Protein AF-A0A1X1CWR5-F1 (afdb_monomer_lite)

pLDDT: mean 82.58, std 14.95, range [30.92, 97.44]

Structure (mmCIF, N/CA/C/O backbone):
data_AF-A0A1X1CWR5-F1
#
_entry.id   AF-A0A1X1CWR5-F1
#
loop_
_atom_site.group_PDB
_atom_site.id
_atom_site.type_symbol
_atom_site.label_atom_id
_atom_site.label_alt_id
_atom_site.label_comp_id
_atom_site.label_asym_id
_atom_site.label_entity_id
_atom_site.label_seq_id
_atom_site.pdbx_PDB_ins_code
_atom_site.Cartn_x
_atom_site.Cartn_y
_atom_site.Cartn_z
_atom_site.occupancy
_atom_site.B_iso_or_equiv
_atom_site.auth_seq_id
_atom_site.auth_comp_id
_atom_site.auth_asym_id
_atom_site.auth_atom_id
_atom_site.pdbx_PDB_model_num
ATOM 1 N N . MET A 1 1 ? 45.242 -4.946 -64.681 1.00 50.16 1 MET A N 1
ATOM 2 C CA . MET A 1 1 ? 45.157 -5.347 -63.257 1.00 50.16 1 MET A CA 1
ATOM 3 C C . MET A 1 1 ? 46.493 -5.041 -62.594 1.00 50.16 1 MET A C 1
ATOM 5 O O . MET A 1 1 ? 47.498 -5.444 -63.166 1.00 50.16 1 MET A O 1
ATOM 9 N N . PRO A 1 2 ? 46.550 -4.305 -61.470 1.00 64.00 2 PRO A N 1
ATOM 10 C CA . PRO A 1 2 ? 47.818 -4.028 -60.791 1.00 64.00 2 PRO A CA 1
ATOM 11 C C . PRO A 1 2 ? 48.474 -5.331 -60.301 1.00 64.00 2 PRO A C 1
ATOM 13 O O . PRO A 1 2 ? 47.807 -6.169 -59.696 1.00 64.00 2 PRO A O 1
ATOM 16 N N . ALA A 1 3 ? 49.777 -5.495 -60.555 1.00 56.91 3 ALA A N 1
ATOM 17 C CA . ALA A 1 3 ? 50.536 -6.730 -60.301 1.00 56.91 3 ALA A CA 1
ATOM 18 C C . ALA A 1 3 ? 50.551 -7.175 -58.822 1.00 56.91 3 ALA A C 1
ATOM 20 O O . ALA A 1 3 ? 50.717 -8.356 -58.531 1.00 56.91 3 ALA A O 1
ATOM 21 N N . ALA A 1 4 ? 50.296 -6.251 -57.889 1.00 62.59 4 ALA A N 1
ATOM 22 C CA . ALA A 1 4 ? 50.162 -6.537 -56.460 1.00 62.59 4 ALA A CA 1
ATOM 23 C C . ALA A 1 4 ? 48.979 -7.471 -56.118 1.00 62.59 4 ALA A C 1
ATOM 25 O O . ALA A 1 4 ? 49.008 -8.132 -55.088 1.00 62.59 4 ALA A O 1
ATOM 26 N N . LEU A 1 5 ? 47.951 -7.559 -56.975 1.00 57.28 5 LEU A N 1
ATOM 27 C CA . LEU A 1 5 ? 46.782 -8.429 -56.762 1.00 57.28 5 LEU A CA 1
ATOM 28 C C . LEU A 1 5 ? 46.987 -9.877 -57.246 1.00 57.28 5 LEU A C 1
ATOM 30 O O . LEU A 1 5 ? 46.105 -10.707 -57.045 1.00 57.28 5 LEU A O 1
ATOM 34 N N . LEU A 1 6 ? 48.114 -10.172 -57.902 1.00 63.22 6 LEU A N 1
ATOM 35 C CA . LEU A 1 6 ? 48.441 -11.497 -58.448 1.00 63.22 6 LEU A CA 1
ATOM 36 C C . LEU A 1 6 ? 49.471 -12.253 -57.595 1.00 63.22 6 LEU A C 1
ATOM 38 O O . LEU A 1 6 ? 49.836 -13.378 -57.930 1.00 63.22 6 LEU A O 1
ATOM 42 N N . GLN A 1 7 ? 49.953 -11.650 -56.504 1.00 67.81 7 GLN A N 1
ATOM 43 C CA . GLN A 1 7 ? 50.884 -12.314 -55.599 1.00 67.81 7 GLN A CA 1
ATOM 44 C C . GLN A 1 7 ? 50.146 -13.365 -54.751 1.00 67.81 7 GLN A C 1
ATOM 46 O O . GLN A 1 7 ? 49.090 -13.060 -54.188 1.00 67.81 7 GLN A O 1
ATOM 51 N N . PRO A 1 8 ? 50.671 -14.600 -54.644 1.00 63.69 8 PRO A N 1
ATOM 52 C CA . PRO A 1 8 ? 50.047 -15.649 -53.851 1.00 63.69 8 PRO A CA 1
ATOM 53 C C . PRO A 1 8 ? 50.042 -15.266 -52.368 1.00 63.69 8 PRO A C 1
ATOM 55 O O . PRO A 1 8 ? 51.083 -15.054 -51.749 1.00 63.69 8 PRO A O 1
ATOM 58 N N . VAL A 1 9 ? 48.844 -15.183 -51.795 1.00 75.06 9 VAL A N 1
ATOM 59 C CA . VAL A 1 9 ? 48.638 -14.946 -50.363 1.00 75.06 9 VAL A CA 1
ATOM 60 C C . VAL A 1 9 ? 48.737 -16.281 -49.628 1.00 75.06 9 VAL A C 1
ATOM 62 O O . VAL A 1 9 ? 48.145 -17.265 -50.061 1.00 75.06 9 VAL A O 1
ATOM 65 N N . ALA A 1 10 ? 49.446 -16.320 -48.497 1.00 73.88 10 ALA A N 1
ATOM 66 C CA . ALA A 1 10 ? 49.698 -17.557 -47.750 1.00 73.88 10 ALA A CA 1
ATOM 67 C C . ALA A 1 10 ? 48.423 -18.224 -47.190 1.00 73.88 10 ALA A C 1
ATOM 69 O O . ALA A 1 10 ? 48.375 -19.444 -47.050 1.00 73.88 10 ALA A O 1
ATOM 70 N N . ARG A 1 11 ? 47.383 -17.442 -46.858 1.00 81.38 11 ARG A N 1
ATOM 71 C CA . ARG A 1 11 ? 46.097 -17.942 -46.330 1.00 81.38 11 ARG A CA 1
ATOM 72 C C . ARG A 1 11 ? 44.899 -17.193 -46.946 1.00 81.38 11 ARG A C 1
ATOM 74 O O . ARG A 1 11 ? 44.234 -16.418 -46.257 1.00 81.38 11 ARG A O 1
ATOM 81 N N . PRO A 1 12 ? 44.579 -17.425 -48.231 1.00 83.88 12 PRO A N 1
ATOM 82 C CA . PRO A 1 12 ? 43.612 -16.609 -48.971 1.00 83.88 12 PRO A CA 1
ATOM 83 C C . PRO A 1 12 ? 42.185 -16.711 -48.409 1.00 83.88 12 PRO A C 1
ATOM 85 O O . PRO A 1 12 ? 41.477 -15.710 -48.311 1.00 83.88 12 PRO A O 1
ATOM 88 N N . LEU A 1 13 ? 41.772 -17.907 -47.980 1.00 85.69 13 LEU A N 1
ATOM 89 C CA . LEU A 1 13 ? 40.449 -18.138 -47.394 1.00 85.69 13 LEU A CA 1
ATOM 90 C C . LEU A 1 13 ? 40.300 -17.435 -46.038 1.00 85.69 13 LEU A C 1
ATOM 92 O O . LEU A 1 13 ? 39.271 -16.828 -45.757 1.00 85.69 13 LEU A O 1
ATOM 96 N N . HIS A 1 14 ? 41.346 -17.458 -45.219 1.00 86.00 14 HIS A N 1
ATOM 97 C CA . HIS A 1 14 ? 41.359 -16.835 -43.899 1.00 86.00 14 HIS A CA 1
ATOM 98 C C . HIS A 1 14 ? 41.243 -15.304 -43.981 1.00 86.00 14 HIS A C 1
ATOM 100 O O . HIS A 1 14 ? 40.454 -14.694 -43.256 1.00 86.00 14 HIS A O 1
ATOM 106 N N . ASP A 1 15 ? 41.959 -14.683 -44.922 1.00 86.94 15 ASP A N 1
ATOM 107 C CA . ASP A 1 15 ? 41.878 -13.240 -45.163 1.00 86.94 15 ASP A CA 1
ATOM 108 C C . ASP A 1 15 ? 40.522 -12.817 -45.733 1.00 86.94 15 ASP A C 1
ATOM 110 O O . ASP A 1 15 ? 39.964 -11.794 -45.318 1.00 86.94 15 ASP A O 1
ATOM 114 N N . LEU A 1 16 ? 39.951 -13.629 -46.628 1.00 90.19 16 LEU A N 1
ATOM 115 C CA . LEU A 1 16 ? 38.614 -13.415 -47.177 1.00 90.19 16 LEU A CA 1
ATOM 116 C C . LEU A 1 16 ? 37.542 -13.465 -46.081 1.00 90.19 16 LEU A C 1
ATOM 118 O O . LEU A 1 16 ? 36.724 -12.544 -45.980 1.00 90.19 16 LEU A O 1
ATOM 122 N N . LEU A 1 17 ? 37.570 -14.492 -45.227 1.00 89.81 17 LEU A N 1
ATOM 123 C CA . LEU A 1 17 ? 36.622 -14.630 -44.122 1.00 89.81 17 LEU A CA 1
ATOM 124 C C . LEU A 1 17 ? 36.776 -13.505 -43.103 1.00 89.81 17 LEU A C 1
ATOM 126 O O . LEU A 1 17 ? 35.787 -12.899 -42.694 1.00 89.81 17 LEU A O 1
ATOM 130 N N . ASN A 1 18 ? 38.005 -13.149 -42.744 1.00 88.56 18 ASN A N 1
ATOM 131 C CA . ASN A 1 18 ? 38.239 -12.032 -41.842 1.00 88.56 18 ASN A CA 1
ATOM 132 C C . ASN A 1 18 ? 37.739 -10.696 -42.424 1.00 88.56 18 ASN A C 1
ATOM 134 O O . ASN A 1 18 ? 37.145 -9.891 -41.705 1.00 88.56 18 ASN A O 1
ATOM 138 N N . ARG A 1 19 ? 37.920 -10.449 -43.729 1.00 89.81 19 ARG A N 1
ATOM 139 C CA . ARG A 1 19 ? 37.358 -9.256 -44.380 1.00 89.81 19 ARG A CA 1
ATOM 140 C C . ARG A 1 19 ? 35.831 -9.255 -44.313 1.00 89.81 19 ARG A C 1
ATOM 142 O O . ARG A 1 19 ? 35.252 -8.210 -44.025 1.00 89.81 19 ARG A O 1
ATOM 149 N N . TYR A 1 20 ? 35.200 -10.406 -44.544 1.00 89.56 20 TYR A N 1
ATOM 150 C CA . TYR A 1 20 ? 33.748 -10.559 -44.477 1.00 89.56 20 TYR A CA 1
ATOM 151 C C . TYR A 1 20 ? 33.204 -10.278 -43.068 1.00 89.56 20 TYR A C 1
ATOM 153 O O . TYR A 1 20 ? 32.305 -9.453 -42.901 1.00 89.56 20 TYR A O 1
ATOM 161 N N . VAL A 1 21 ? 33.777 -10.904 -42.036 1.00 89.56 21 VAL A N 1
ATOM 162 C CA . VAL A 1 21 ? 33.283 -10.780 -40.653 1.00 89.56 21 VAL A CA 1
ATOM 163 C C . VAL A 1 21 ? 33.534 -9.375 -40.079 1.00 89.56 21 VAL A C 1
ATOM 165 O O . VAL A 1 21 ? 32.819 -8.939 -39.186 1.00 89.56 21 VAL A O 1
ATOM 168 N N . ARG A 1 22 ? 34.483 -8.595 -40.619 1.00 88.94 22 ARG A N 1
ATOM 169 C CA . ARG A 1 22 ? 34.703 -7.189 -40.216 1.00 88.94 22 ARG A CA 1
ATOM 170 C C . ARG A 1 22 ? 33.623 -6.210 -40.686 1.00 88.94 22 ARG A C 1
ATOM 172 O O . ARG A 1 22 ? 33.568 -5.102 -40.145 1.00 88.94 22 ARG A O 1
ATOM 179 N N . THR A 1 23 ? 32.795 -6.583 -41.661 1.00 88.25 23 THR A N 1
ATOM 180 C CA . THR A 1 23 ? 31.728 -5.724 -42.206 1.00 88.25 23 THR A CA 1
ATOM 181 C C . THR A 1 23 ? 30.316 -6.217 -41.891 1.00 88.25 23 THR A C 1
ATOM 183 O O . THR A 1 23 ? 29.376 -5.437 -42.017 1.00 88.25 23 THR A O 1
ATOM 186 N N . HIS A 1 24 ? 30.154 -7.459 -41.428 1.00 87.62 24 HIS A N 1
ATOM 187 C CA . HIS A 1 24 ? 28.854 -8.054 -41.108 1.00 87.62 24 HIS A CA 1
ATOM 188 C C . HIS A 1 24 ? 28.705 -8.250 -39.596 1.00 87.62 24 HIS A C 1
ATOM 190 O O . HIS A 1 24 ? 29.599 -8.783 -38.948 1.00 87.62 24 HIS A O 1
ATOM 196 N N . ALA A 1 25 ? 27.578 -7.805 -39.028 1.00 82.81 25 ALA A N 1
ATOM 197 C CA . ALA A 1 25 ? 27.409 -7.708 -37.577 1.00 82.81 25 ALA A CA 1
ATOM 198 C C . ALA A 1 25 ? 27.423 -9.067 -36.859 1.00 82.81 25 ALA A C 1
ATOM 200 O O . ALA A 1 25 ? 28.210 -9.262 -35.944 1.00 82.81 25 ALA A O 1
ATOM 201 N N . VAL A 1 26 ? 26.552 -9.987 -37.275 1.00 89.06 26 VAL A N 1
ATOM 202 C CA . VAL A 1 26 ? 26.440 -11.355 -36.754 1.00 89.06 26 VAL A CA 1
ATOM 203 C C . VAL A 1 26 ? 26.212 -12.262 -37.954 1.00 89.06 26 VAL A C 1
ATOM 205 O O . VAL A 1 26 ? 25.369 -11.952 -38.798 1.00 89.06 26 VAL A O 1
ATOM 208 N N . SER A 1 27 ? 26.979 -13.340 -38.082 1.00 90.00 27 SER A N 1
ATOM 209 C CA . SER A 1 27 ? 26.861 -14.274 -39.209 1.00 90.00 27 SER A CA 1
ATOM 210 C C . SER A 1 27 ? 27.036 -15.716 -38.756 1.00 90.00 27 SER A C 1
ATOM 212 O O . SER A 1 27 ? 27.835 -15.998 -37.867 1.00 90.00 27 SER A O 1
ATOM 214 N N . THR A 1 28 ? 26.317 -16.645 -39.379 1.00 91.06 28 THR A N 1
ATOM 215 C CA . THR A 1 28 ? 26.515 -18.086 -39.158 1.00 91.06 28 THR A CA 1
ATOM 216 C C . THR A 1 28 ? 27.495 -18.660 -40.181 1.00 91.06 28 THR A C 1
ATOM 218 O O . THR A 1 28 ? 27.676 -18.116 -41.275 1.00 91.06 28 THR A O 1
ATOM 221 N N . SER A 1 29 ? 28.117 -19.799 -39.861 1.00 90.75 29 SER A N 1
ATOM 222 C CA . SER A 1 29 ? 28.997 -20.494 -40.813 1.00 90.75 29 SER A CA 1
ATOM 223 C C . SER A 1 29 ? 28.258 -20.914 -42.090 1.00 90.75 29 SER A C 1
ATOM 225 O O . SER A 1 29 ? 28.844 -20.896 -43.168 1.00 90.75 29 SER A O 1
ATOM 227 N N . GLN A 1 30 ? 26.959 -21.215 -41.996 1.00 89.81 30 GLN A N 1
ATOM 228 C CA . GLN A 1 30 ? 26.107 -21.542 -43.142 1.00 89.81 30 GLN A CA 1
ATOM 229 C C . GLN A 1 30 ? 25.877 -20.343 -44.069 1.00 89.81 30 GLN A C 1
ATOM 231 O O . GLN A 1 30 ? 25.974 -20.490 -45.285 1.00 89.81 30 GLN A O 1
ATOM 236 N N . GLN A 1 31 ? 25.620 -19.154 -43.516 1.00 89.12 31 GLN A N 1
ATOM 237 C CA . GLN A 1 31 ? 25.439 -17.932 -44.311 1.00 89.12 31 GLN A CA 1
ATOM 238 C C . GLN A 1 31 ? 26.706 -17.578 -45.097 1.00 89.12 31 GLN A C 1
ATOM 240 O O . GLN A 1 31 ? 26.643 -17.228 -46.273 1.00 89.12 31 GLN A O 1
ATOM 245 N N . ILE A 1 32 ? 27.866 -17.719 -44.456 1.00 90.56 32 ILE A N 1
ATOM 246 C CA . ILE A 1 32 ? 29.168 -17.458 -45.074 1.00 90.56 32 ILE A CA 1
ATOM 247 C C . ILE A 1 32 ? 29.476 -18.500 -46.160 1.00 90.56 32 ILE A C 1
ATOM 249 O O . ILE A 1 32 ? 29.899 -18.139 -47.258 1.00 90.56 32 ILE A O 1
ATOM 253 N N . ALA A 1 33 ? 29.223 -19.781 -45.878 1.00 91.88 33 ALA A N 1
ATOM 254 C CA . ALA A 1 33 ? 29.397 -20.876 -46.830 1.00 91.88 33 ALA A CA 1
ATOM 255 C C . ALA A 1 33 ? 28.549 -20.679 -48.096 1.00 91.88 33 ALA A C 1
ATOM 257 O O . ALA A 1 33 ? 29.082 -20.729 -49.203 1.00 91.88 33 ALA A O 1
ATOM 258 N N . ALA A 1 34 ? 27.261 -20.355 -47.935 1.00 91.38 34 ALA A N 1
ATOM 259 C CA . ALA A 1 34 ? 26.357 -20.077 -49.050 1.00 91.38 34 ALA A CA 1
ATOM 260 C C . ALA A 1 34 ? 26.796 -18.852 -49.872 1.00 91.38 34 ALA A C 1
ATOM 262 O O . ALA A 1 34 ? 26.707 -18.865 -51.097 1.00 91.38 34 ALA A O 1
ATOM 263 N N . ARG A 1 35 ? 27.314 -17.802 -49.219 1.00 90.44 35 ARG A N 1
ATOM 264 C CA . ARG A 1 35 ? 27.742 -16.564 -49.889 1.00 90.44 35 ARG A CA 1
ATOM 265 C C . ARG A 1 35 ? 28.928 -16.759 -50.833 1.00 90.44 35 ARG A C 1
ATOM 267 O O . ARG A 1 35 ? 28.985 -16.081 -51.859 1.00 90.44 35 ARG A O 1
ATOM 274 N N . PHE A 1 36 ? 29.873 -17.620 -50.459 1.00 90.69 36 PHE A N 1
ATOM 275 C CA . PHE A 1 36 ? 31.125 -17.840 -51.190 1.00 90.69 36 PHE A CA 1
ATOM 276 C C . PHE A 1 36 ? 31.182 -19.183 -51.933 1.00 90.69 36 PHE A C 1
ATOM 278 O O . PHE A 1 36 ? 32.195 -19.472 -52.560 1.00 90.69 36 PHE A O 1
ATOM 285 N N . GLY A 1 37 ? 30.122 -19.998 -51.872 1.00 91.12 37 GLY A N 1
ATOM 286 C CA . GLY A 1 37 ? 30.093 -21.329 -52.489 1.00 91.12 37 GLY A CA 1
ATOM 287 C C . GLY A 1 37 ? 31.076 -22.317 -51.851 1.00 91.12 37 GLY A C 1
ATOM 288 O O . GLY A 1 37 ? 31.604 -23.189 -52.532 1.00 91.12 37 GLY A O 1
ATOM 289 N N . LEU A 1 38 ? 31.362 -22.158 -50.555 1.00 92.31 38 LEU A N 1
ATOM 290 C CA . LEU A 1 38 ? 32.336 -22.965 -49.815 1.00 92.31 38 LEU A CA 1
ATOM 291 C C . LEU A 1 38 ? 31.645 -24.064 -49.000 1.00 92.31 38 LEU A C 1
ATOM 293 O O . LEU A 1 38 ? 30.497 -23.923 -48.582 1.00 92.31 38 LEU A O 1
ATOM 297 N N . GLY A 1 39 ? 32.371 -25.141 -48.694 1.00 91.12 39 GLY A N 1
ATOM 298 C CA . GLY A 1 39 ? 31.899 -26.157 -47.755 1.00 91.12 39 GLY A CA 1
ATOM 299 C C . GLY A 1 39 ? 31.745 -25.592 -46.336 1.00 91.12 39 GLY A C 1
ATOM 300 O O . GLY A 1 39 ? 32.653 -24.940 -45.817 1.00 91.12 39 GLY A O 1
ATOM 301 N N . ARG A 1 40 ? 30.616 -25.876 -45.668 1.00 90.00 40 ARG A N 1
ATOM 302 C CA . ARG A 1 40 ? 30.335 -25.404 -44.294 1.00 90.00 40 ARG A CA 1
ATOM 303 C C . ARG A 1 40 ? 31.424 -25.806 -43.293 1.00 90.00 40 ARG A C 1
ATOM 305 O O . ARG A 1 40 ? 31.764 -25.000 -42.432 1.00 90.00 40 ARG A O 1
ATOM 312 N N . ALA A 1 41 ? 31.967 -27.021 -43.416 1.00 89.06 41 ALA A N 1
ATOM 313 C CA . ALA A 1 41 ? 33.045 -27.516 -42.558 1.00 89.06 41 ALA A CA 1
ATOM 314 C C . ALA A 1 41 ? 34.328 -26.680 -42.710 1.00 89.06 41 ALA A C 1
ATOM 316 O O . ALA A 1 41 ? 34.884 -26.239 -41.712 1.00 89.06 41 ALA A O 1
ATOM 317 N N . VAL A 1 42 ? 34.711 -26.359 -43.951 1.00 90.81 42 VAL A N 1
ATOM 318 C CA . VAL A 1 42 ? 35.901 -25.549 -44.274 1.00 90.81 42 VAL A CA 1
ATOM 319 C C . VAL A 1 42 ? 35.777 -24.131 -43.712 1.00 90.81 42 VAL A C 1
ATOM 321 O O . VAL A 1 42 ? 36.714 -23.591 -43.130 1.00 90.81 42 VAL A O 1
ATOM 324 N N . VAL A 1 43 ? 34.594 -23.522 -43.843 1.00 91.44 43 VAL A N 1
ATOM 325 C CA . VAL A 1 43 ? 34.323 -22.193 -43.275 1.00 91.44 43 VAL A CA 1
ATOM 326 C C . VAL A 1 43 ? 34.347 -22.229 -41.747 1.00 91.44 43 VAL A C 1
ATOM 328 O O . VAL A 1 43 ? 34.901 -21.325 -41.128 1.00 91.44 43 VAL A O 1
ATOM 331 N N . ALA A 1 44 ? 33.758 -23.257 -41.131 1.00 90.56 44 ALA A N 1
ATOM 332 C CA . ALA A 1 44 ? 33.752 -23.404 -39.679 1.00 90.56 44 ALA A CA 1
ATOM 333 C C . ALA A 1 44 ? 35.170 -23.587 -39.113 1.00 90.56 44 ALA A C 1
ATOM 335 O O . ALA A 1 44 ? 35.502 -22.945 -38.123 1.00 90.56 44 ALA A O 1
ATOM 336 N N . GLU A 1 45 ? 36.009 -24.396 -39.762 1.00 92.38 45 GLU A N 1
ATOM 337 C CA . GLU A 1 45 ? 37.409 -24.607 -39.379 1.00 92.38 45 GLU A CA 1
ATOM 338 C C . GLU A 1 45 ? 38.231 -23.315 -39.487 1.00 92.38 45 GLU A C 1
ATOM 340 O O . GLU A 1 45 ? 38.942 -22.935 -38.559 1.00 92.38 45 GLU A O 1
ATOM 345 N N . ALA A 1 46 ? 38.074 -22.570 -40.581 1.00 91.31 46 ALA A N 1
ATOM 346 C CA . ALA A 1 46 ? 38.784 -21.310 -40.759 1.00 91.31 46 ALA A CA 1
ATOM 347 C C . ALA A 1 46 ? 38.310 -20.200 -39.800 1.00 91.31 46 ALA A C 1
ATOM 349 O O . ALA A 1 46 ? 39.113 -19.369 -39.375 1.00 91.31 46 ALA A O 1
ATOM 350 N N . LEU A 1 47 ? 37.026 -20.183 -39.424 1.00 91.31 47 LEU A N 1
ATOM 351 C CA . LEU A 1 47 ? 36.511 -19.300 -38.369 1.00 91.31 47 LEU A CA 1
ATOM 352 C C . LEU A 1 47 ? 37.030 -19.697 -36.984 1.00 91.31 47 LEU A C 1
ATOM 354 O O . LEU A 1 47 ? 37.297 -18.826 -36.160 1.00 91.31 47 LEU A O 1
ATOM 358 N N . GLU A 1 48 ? 37.215 -20.992 -36.736 1.00 93.06 48 GLU A N 1
ATOM 359 C CA . GLU A 1 48 ? 37.817 -21.495 -35.503 1.00 93.06 48 GLU A CA 1
ATOM 360 C C . GLU A 1 48 ? 39.298 -21.091 -35.402 1.00 93.06 48 GLU A C 1
ATOM 362 O O . GLU A 1 48 ? 39.732 -20.640 -34.343 1.00 93.06 48 GLU A O 1
ATOM 367 N N . ALA A 1 49 ? 40.047 -21.123 -36.509 1.00 91.75 49 ALA A N 1
ATOM 368 C CA . ALA A 1 49 ? 41.404 -20.572 -36.571 1.00 91.75 49 ALA A CA 1
ATOM 369 C C . ALA A 1 49 ? 41.425 -19.055 -36.283 1.00 91.75 49 ALA A C 1
ATOM 371 O O . ALA A 1 49 ? 42.193 -18.588 -35.443 1.00 91.75 49 ALA A O 1
ATOM 372 N N . LEU A 1 50 ? 40.504 -18.285 -36.879 1.00 91.25 50 LEU A N 1
ATOM 373 C CA . LEU A 1 50 ? 40.344 -16.854 -36.574 1.00 91.25 50 LEU A CA 1
ATOM 374 C C . LEU A 1 50 ? 39.973 -16.595 -35.104 1.00 91.25 50 LEU A C 1
ATOM 376 O O . LEU A 1 50 ? 40.312 -15.542 -34.555 1.00 91.25 50 LEU A O 1
ATOM 380 N N . ARG A 1 51 ? 39.256 -17.525 -34.464 1.00 93.56 51 ARG A N 1
ATOM 381 C CA . ARG A 1 51 ? 38.903 -17.452 -33.041 1.00 93.56 51 ARG A CA 1
ATOM 382 C C . ARG A 1 51 ? 40.123 -17.676 -32.159 1.00 93.56 51 ARG A C 1
ATOM 384 O O . ARG A 1 51 ? 40.295 -16.945 -31.190 1.00 93.56 51 ARG A O 1
ATOM 391 N N . GLN A 1 52 ? 40.973 -18.643 -32.502 1.00 93.62 52 GLN A N 1
ATOM 392 C CA . GLN A 1 52 ? 42.243 -18.883 -31.807 1.00 93.62 52 GLN A CA 1
ATOM 393 C C . GLN A 1 52 ? 43.170 -17.658 -31.888 1.00 93.62 52 GLN A C 1
ATOM 395 O O . GLN A 1 52 ? 43.873 -17.351 -30.931 1.00 93.62 52 GLN A O 1
ATOM 400 N N . GLU A 1 53 ? 43.100 -16.900 -32.985 1.00 92.44 53 GLU A N 1
ATOM 401 C CA . GLU A 1 53 ? 43.796 -15.618 -33.155 1.00 92.44 53 GLU A CA 1
ATOM 402 C C . GLU A 1 53 ? 43.089 -14.413 -32.487 1.00 92.44 53 GLU A C 1
ATOM 404 O O . GLU A 1 53 ? 43.527 -13.274 -32.650 1.00 92.44 53 GLU A O 1
ATOM 409 N N . ASN A 1 54 ? 41.993 -14.618 -31.742 1.00 90.44 54 ASN A N 1
ATOM 410 C CA . ASN A 1 54 ? 41.179 -13.575 -31.091 1.00 90.44 54 ASN A CA 1
ATOM 411 C C . ASN A 1 54 ? 40.580 -12.521 -32.045 1.00 90.44 54 ASN A C 1
ATOM 413 O O . ASN A 1 54 ? 40.310 -11.382 -31.655 1.00 90.44 54 ASN A O 1
ATOM 417 N N . ARG A 1 55 ? 40.357 -12.873 -33.316 1.00 90.62 55 ARG A N 1
ATOM 418 C CA . ARG A 1 55 ? 39.797 -11.952 -34.324 1.00 90.62 55 ARG A CA 1
ATOM 419 C C . ARG A 1 55 ? 38.278 -12.030 -34.401 1.00 90.62 55 ARG A C 1
ATOM 421 O O . ARG A 1 55 ? 37.625 -11.038 -34.737 1.00 90.62 55 ARG A O 1
ATOM 428 N N . VAL A 1 56 ? 37.722 -13.195 -34.082 1.00 93.38 56 VAL A N 1
ATOM 429 C CA . VAL A 1 56 ? 36.281 -13.459 -34.049 1.00 93.38 56 VAL A CA 1
ATOM 430 C C . VAL A 1 56 ? 35.884 -14.137 -32.741 1.00 93.38 56 VAL A C 1
ATOM 432 O O . VAL A 1 56 ? 36.659 -14.886 -32.153 1.00 93.38 56 VAL A O 1
ATOM 435 N N . LEU A 1 57 ? 34.656 -13.886 -32.308 1.00 92.88 57 LEU A N 1
ATOM 436 C CA . LEU A 1 57 ? 34.005 -14.516 -31.170 1.00 92.88 57 LEU A CA 1
ATOM 437 C C . LEU A 1 57 ? 32.916 -15.464 -31.667 1.00 92.88 57 LEU A C 1
ATOM 439 O O . LEU A 1 57 ? 32.257 -15.182 -32.669 1.00 92.88 57 LEU A O 1
ATOM 443 N N . LYS A 1 58 ? 32.716 -16.555 -30.929 1.00 92.00 58 LYS A N 1
ATOM 444 C CA . LYS A 1 58 ? 31.678 -17.561 -31.159 1.00 92.00 58 LYS A CA 1
ATOM 445 C C . LYS A 1 58 ? 30.680 -17.515 -30.006 1.00 92.00 58 LYS A C 1
ATOM 447 O O . LYS A 1 58 ? 31.108 -17.525 -28.855 1.00 92.00 58 LYS A O 1
ATOM 452 N N . GLY A 1 59 ? 29.386 -17.482 -30.297 1.00 88.38 59 GLY A N 1
ATOM 453 C CA . GLY A 1 59 ? 28.341 -17.471 -29.272 1.00 88.38 59 GLY A CA 1
ATOM 454 C C . GLY A 1 59 ? 26.954 -17.224 -29.852 1.00 88.38 59 GLY A C 1
ATOM 455 O O . GLY A 1 59 ? 26.783 -17.256 -31.071 1.00 88.38 59 GLY A O 1
ATOM 456 N N . ASP A 1 60 ? 25.998 -16.940 -28.972 1.00 86.69 60 ASP A N 1
ATOM 457 C CA . ASP A 1 60 ? 24.609 -16.645 -29.323 1.00 86.69 60 ASP A CA 1
ATOM 458 C C . ASP A 1 60 ? 24.353 -15.144 -29.146 1.00 86.69 60 ASP A C 1
ATOM 460 O O . ASP A 1 60 ? 24.129 -14.644 -28.045 1.00 86.69 60 ASP A O 1
ATOM 464 N N . PHE A 1 61 ? 24.462 -14.392 -30.242 1.00 83.12 61 PHE A N 1
ATOM 465 C CA . PHE A 1 61 ? 24.373 -12.925 -30.246 1.00 83.12 61 PHE A CA 1
ATOM 466 C C . PHE A 1 61 ? 23.011 -12.401 -30.722 1.00 83.12 61 PHE A C 1
ATOM 468 O O . PHE A 1 61 ? 22.774 -11.192 -30.739 1.00 83.12 61 PHE A O 1
ATOM 475 N N . ARG A 1 62 ? 22.116 -13.299 -31.132 1.00 79.50 62 ARG A N 1
ATOM 476 C CA . ARG A 1 62 ? 20.722 -13.033 -31.498 1.00 79.50 62 ARG A CA 1
ATOM 477 C C . ARG A 1 62 ? 19.810 -13.953 -30.684 1.00 79.50 62 ARG A C 1
ATOM 479 O O . ARG A 1 62 ? 20.288 -15.002 -30.253 1.00 79.50 62 ARG A O 1
ATOM 486 N N . PRO A 1 63 ? 18.526 -13.587 -30.492 1.00 75.62 63 PRO A N 1
ATOM 487 C CA . PRO A 1 63 ? 17.545 -14.488 -29.895 1.00 75.62 63 PRO A CA 1
ATOM 488 C C . PRO A 1 63 ? 17.606 -15.861 -30.574 1.00 75.62 63 PRO A C 1
ATOM 490 O O . PRO A 1 63 ? 17.868 -15.900 -31.782 1.00 75.62 63 PRO A O 1
ATOM 493 N N . PRO A 1 64 ? 17.408 -16.959 -29.827 1.00 63.53 64 PRO A N 1
ATOM 494 C CA . PRO A 1 64 ? 17.525 -18.298 -30.382 1.00 63.53 64 PRO A CA 1
ATOM 495 C C . PRO A 1 64 ? 16.558 -18.444 -31.558 1.00 63.53 64 PRO A C 1
ATOM 497 O O . PRO A 1 64 ? 15.345 -18.316 -31.398 1.00 63.53 64 PRO A O 1
ATOM 500 N N . ASP A 1 65 ? 17.113 -18.667 -32.747 1.00 61.66 65 ASP A N 1
ATOM 501 C CA . ASP A 1 65 ? 16.344 -19.144 -33.890 1.00 61.66 65 ASP A CA 1
ATOM 502 C C . ASP A 1 65 ? 16.153 -20.663 -33.743 1.00 61.66 65 ASP A C 1
ATOM 504 O O . ASP A 1 65 ? 16.855 -21.314 -32.963 1.00 61.66 65 ASP A O 1
ATOM 508 N N . ARG A 1 66 ? 15.210 -21.242 -34.490 1.00 57.41 66 ARG A N 1
ATOM 509 C CA . ARG A 1 66 ? 14.857 -22.674 -34.432 1.00 57.41 66 ARG A CA 1
ATOM 510 C C . ARG A 1 66 ? 16.062 -23.602 -34.642 1.00 57.41 66 ARG A C 1
ATOM 512 O O . ARG A 1 66 ? 16.060 -24.724 -34.142 1.00 57.41 66 ARG A O 1
ATOM 519 N N . ASP A 1 67 ? 17.096 -23.099 -35.314 1.00 61.72 67 ASP A N 1
ATOM 520 C CA . ASP A 1 67 ? 18.378 -23.759 -35.515 1.00 61.72 67 ASP A CA 1
ATOM 521 C C . ASP A 1 67 ? 19.457 -23.117 -34.626 1.00 61.72 67 ASP A C 1
ATOM 523 O O . ASP A 1 67 ? 19.982 -22.042 -34.931 1.00 61.72 67 ASP A O 1
ATOM 527 N N . SER A 1 68 ? 19.830 -23.811 -33.542 1.00 67.50 68 SER A N 1
ATOM 528 C CA . SER A 1 68 ? 20.906 -23.454 -32.595 1.00 67.50 68 SER A CA 1
ATOM 529 C C . SER A 1 68 ? 22.299 -23.542 -33.244 1.00 67.50 68 SER A C 1
ATOM 531 O O . SER A 1 68 ? 23.158 -24.342 -32.864 1.00 67.50 68 SER A O 1
ATOM 533 N N . THR A 1 69 ? 22.521 -22.751 -34.291 1.00 79.56 69 THR A N 1
ATOM 534 C CA . THR A 1 69 ? 23.785 -22.700 -35.020 1.00 79.56 69 THR A CA 1
ATOM 535 C C . THR A 1 69 ? 24.709 -21.646 -34.415 1.00 79.56 69 THR A C 1
ATOM 537 O O . THR A 1 69 ? 24.276 -20.526 -34.147 1.00 79.56 69 THR A O 1
ATOM 540 N N . PRO A 1 70 ? 26.005 -21.966 -34.233 1.00 84.50 70 PRO A N 1
ATOM 541 C CA . PRO A 1 70 ? 26.946 -21.040 -33.623 1.00 84.50 70 PRO A CA 1
ATOM 542 C C . PRO A 1 70 ? 27.111 -19.792 -34.492 1.00 84.50 70 PRO A C 1
ATOM 544 O O . PRO A 1 70 ? 27.395 -19.890 -35.695 1.00 84.50 70 PRO A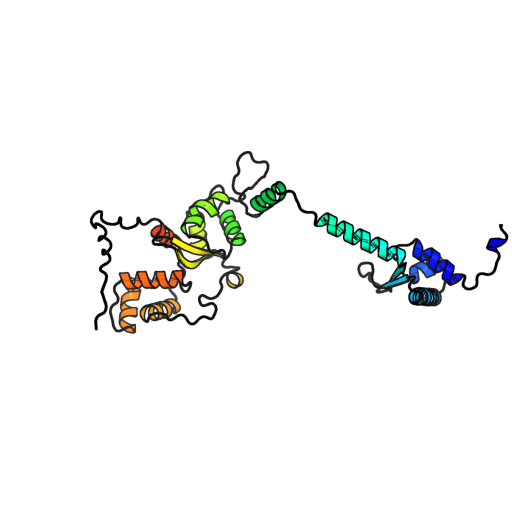 O 1
ATOM 547 N N . GLN A 1 71 ? 26.964 -18.625 -33.868 1.00 90.62 71 GLN A N 1
ATOM 548 C CA . GLN A 1 71 ? 27.104 -17.335 -34.530 1.00 90.62 71 GLN A CA 1
ATOM 549 C C . GLN A 1 71 ? 28.500 -16.766 -34.298 1.00 90.62 71 GLN A C 1
ATOM 551 O O . GLN A 1 71 ? 29.125 -16.979 -33.257 1.00 90.62 71 GLN A O 1
ATOM 556 N N . TRP A 1 72 ? 28.979 -16.030 -35.294 1.00 92.12 72 TRP A N 1
ATOM 557 C CA . TRP A 1 72 ? 30.318 -15.467 -35.336 1.00 92.12 72 TRP A CA 1
ATOM 558 C C . TRP A 1 72 ? 30.250 -13.954 -35.478 1.00 92.12 72 TRP A C 1
ATOM 560 O O . TRP A 1 72 ? 29.483 -13.425 -36.289 1.00 92.12 72 TRP A O 1
ATOM 570 N N . VAL A 1 73 ? 31.075 -13.261 -34.696 1.00 92.94 73 VAL A N 1
ATOM 571 C CA . VAL A 1 73 ? 31.165 -11.796 -34.680 1.00 92.94 73 VAL A CA 1
ATOM 572 C C . VAL A 1 73 ? 32.629 -11.391 -34.613 1.00 92.94 73 VAL A C 1
ATOM 574 O O . VAL A 1 73 ? 33.385 -11.955 -33.831 1.00 92.94 73 VAL A O 1
ATOM 577 N N . ALA A 1 74 ? 33.055 -10.398 -35.396 1.00 94.19 74 ALA A N 1
ATOM 578 C CA . ALA A 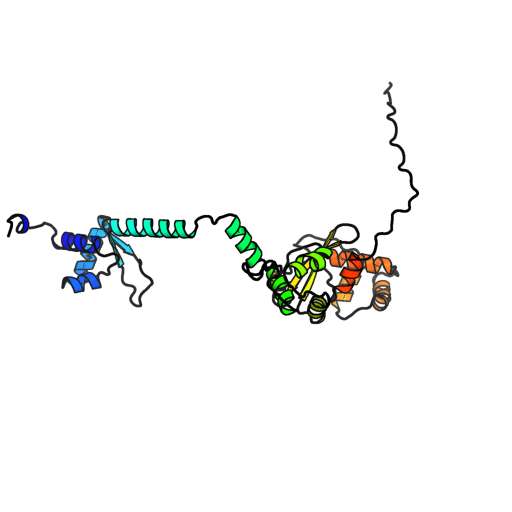1 74 ? 34.409 -9.857 -35.266 1.00 94.19 74 ALA A CA 1
ATOM 579 C C . ALA A 1 74 ? 34.573 -9.153 -33.916 1.00 94.19 74 ALA A C 1
ATOM 581 O O . ALA A 1 74 ? 33.718 -8.357 -33.528 1.00 94.19 74 ALA A O 1
ATOM 582 N N . GLU A 1 75 ? 35.720 -9.330 -33.267 1.00 92.19 75 GLU A N 1
ATOM 583 C CA . GLU A 1 75 ? 36.025 -8.709 -31.969 1.00 92.19 75 GLU A CA 1
ATOM 584 C C . GLU A 1 75 ? 35.827 -7.178 -31.999 1.00 92.19 75 GLU A C 1
ATOM 586 O O . GLU A 1 75 ? 35.184 -6.581 -31.132 1.00 92.19 75 GLU A O 1
ATOM 591 N N . GLY A 1 76 ? 36.272 -6.521 -33.077 1.00 89.56 76 GLY A N 1
ATOM 592 C CA . GLY A 1 76 ? 36.077 -5.079 -33.265 1.00 89.56 76 GLY A CA 1
ATOM 593 C C . GLY A 1 76 ? 34.613 -4.651 -33.456 1.00 89.56 76 GLY A C 1
ATOM 594 O O . GLY A 1 76 ? 34.244 -3.538 -33.081 1.00 89.56 76 GLY A O 1
ATOM 595 N N . ILE A 1 77 ? 33.759 -5.511 -34.025 1.00 90.56 77 ILE A N 1
ATOM 596 C CA . ILE A 1 77 ? 32.312 -5.265 -34.118 1.00 90.56 77 ILE A CA 1
ATOM 597 C C . ILE A 1 77 ? 31.665 -5.464 -32.751 1.00 90.56 77 ILE A C 1
ATOM 599 O O . ILE A 1 77 ? 30.924 -4.584 -32.312 1.00 90.56 77 ILE A O 1
ATOM 603 N N . PHE A 1 78 ? 31.972 -6.569 -32.070 1.00 91.19 78 PHE A N 1
ATOM 604 C CA . PHE A 1 78 ? 31.410 -6.891 -30.762 1.00 91.19 78 PHE A CA 1
ATOM 605 C C . PHE A 1 78 ? 31.691 -5.786 -29.742 1.00 91.19 78 PHE A C 1
ATOM 607 O O . PHE A 1 78 ? 30.772 -5.306 -29.080 1.00 91.19 78 PHE A O 1
ATOM 614 N N . ARG A 1 79 ? 32.931 -5.284 -29.689 1.00 91.50 79 ARG A N 1
ATOM 615 C CA . ARG A 1 79 ? 33.301 -4.153 -28.826 1.00 91.50 79 ARG A CA 1
ATOM 616 C C . ARG A 1 79 ? 32.445 -2.914 -29.091 1.00 91.50 79 ARG A C 1
ATOM 618 O O . ARG A 1 79 ? 31.964 -2.290 -28.147 1.00 91.50 79 ARG A O 1
ATOM 625 N N . ARG A 1 80 ? 32.220 -2.564 -30.363 1.00 90.94 80 ARG A N 1
ATOM 626 C CA . ARG A 1 80 ? 31.374 -1.416 -30.740 1.00 90.94 80 ARG A CA 1
ATOM 627 C C . ARG A 1 80 ? 29.912 -1.629 -30.364 1.00 90.94 80 ARG A C 1
ATOM 629 O O . ARG A 1 80 ? 29.293 -0.696 -29.860 1.00 90.94 80 ARG A O 1
ATOM 636 N N . LEU A 1 81 ? 29.376 -2.830 -30.589 1.00 89.44 81 LEU A N 1
ATOM 637 C CA . LEU A 1 81 ? 28.018 -3.185 -30.176 1.00 89.44 81 LEU A CA 1
ATOM 638 C C . LEU A 1 81 ? 27.874 -3.055 -28.658 1.00 89.44 81 LEU A C 1
ATOM 640 O O . LEU A 1 81 ? 26.996 -2.334 -28.202 1.00 89.44 81 LEU A O 1
ATOM 644 N N . ARG A 1 82 ? 28.799 -3.632 -27.883 1.00 88.38 82 ARG A N 1
ATOM 645 C CA . ARG A 1 82 ? 28.794 -3.565 -26.415 1.00 88.38 82 ARG A CA 1
ATOM 646 C C . ARG A 1 82 ? 28.829 -2.130 -25.889 1.00 88.38 82 ARG A C 1
ATOM 648 O O . ARG A 1 82 ? 28.054 -1.799 -24.997 1.00 88.38 82 ARG A O 1
ATOM 655 N N . VAL A 1 83 ? 29.696 -1.275 -26.439 1.00 92.62 83 VAL A N 1
ATOM 656 C CA . VAL A 1 83 ? 29.772 0.143 -26.041 1.00 92.62 83 VAL A CA 1
ATOM 657 C C . VAL A 1 83 ? 28.465 0.871 -26.352 1.00 92.62 83 VAL A C 1
ATOM 659 O O . VAL A 1 83 ? 27.950 1.572 -25.485 1.00 92.62 83 VAL A O 1
ATOM 662 N N . ARG A 1 84 ? 27.891 0.673 -27.546 1.00 91.00 84 ARG A N 1
ATOM 663 C CA . ARG A 1 84 ? 26.612 1.294 -27.926 1.00 91.00 84 ARG A CA 1
ATOM 664 C C . ARG A 1 84 ? 25.448 0.802 -27.070 1.00 91.00 84 ARG A C 1
ATOM 666 O O . ARG A 1 84 ? 24.653 1.620 -26.630 1.00 91.00 84 ARG A O 1
ATOM 673 N N . SER A 1 85 ? 25.371 -0.497 -26.786 1.00 88.31 85 SER A N 1
ATOM 674 C CA . SER A 1 85 ? 24.355 -1.067 -25.895 1.00 88.31 85 SER A CA 1
ATOM 675 C C . SER A 1 85 ? 24.471 -0.505 -24.479 1.00 88.31 85 SER A C 1
ATOM 677 O O . SER A 1 85 ? 23.464 -0.135 -23.885 1.00 88.31 85 SER A O 1
ATOM 679 N N . LEU A 1 86 ? 25.694 -0.377 -23.953 1.00 89.19 86 LEU A N 1
ATOM 680 C CA . LEU A 1 86 ? 25.923 0.226 -22.641 1.00 89.19 86 LEU A CA 1
ATOM 681 C C . LEU A 1 86 ? 25.549 1.710 -22.626 1.00 89.19 86 LEU A C 1
ATOM 683 O O . LEU A 1 86 ? 24.970 2.184 -21.654 1.00 89.19 86 LEU A O 1
ATOM 687 N N . GLN A 1 87 ? 25.875 2.449 -23.686 1.00 87.06 87 GLN A N 1
ATOM 688 C CA . GLN A 1 87 ? 25.504 3.853 -23.803 1.00 87.06 87 GLN A CA 1
ATOM 689 C C . GLN A 1 87 ? 23.983 4.020 -23.879 1.00 87.06 87 GLN A C 1
ATOM 691 O O . GLN A 1 87 ? 23.445 4.823 -23.129 1.00 87.06 87 GLN A O 1
ATOM 696 N N . ALA A 1 88 ? 23.291 3.217 -24.689 1.00 85.81 88 ALA A N 1
ATOM 697 C CA . ALA A 1 88 ? 21.831 3.216 -24.759 1.00 85.81 88 ALA A CA 1
ATOM 698 C C . ALA A 1 88 ? 21.195 2.886 -23.396 1.00 85.81 88 ALA A C 1
ATOM 700 O O . ALA A 1 88 ? 20.272 3.571 -22.965 1.00 85.81 88 ALA A O 1
ATOM 701 N N . ALA A 1 89 ? 21.734 1.896 -22.673 1.00 80.12 89 ALA A N 1
ATOM 702 C CA . ALA A 1 89 ? 21.285 1.576 -21.319 1.00 80.12 89 ALA A CA 1
ATOM 703 C C . ALA A 1 89 ? 21.503 2.753 -20.350 1.00 80.12 89 ALA A C 1
ATOM 705 O O . ALA A 1 89 ? 20.595 3.119 -19.611 1.00 80.12 89 ALA A O 1
ATOM 706 N N . ARG A 1 90 ? 22.673 3.405 -20.395 1.00 81.69 90 ARG A N 1
ATOM 707 C CA . ARG A 1 90 ? 22.966 4.602 -19.585 1.00 81.69 90 ARG A CA 1
ATOM 708 C C . ARG A 1 90 ? 22.059 5.776 -19.928 1.00 81.69 90 ARG A C 1
ATOM 710 O O . ARG A 1 90 ? 21.654 6.505 -19.033 1.00 81.69 90 ARG A O 1
ATOM 717 N N . GLU A 1 91 ? 21.749 5.967 -21.205 1.00 77.06 91 GLU A N 1
ATOM 718 C CA . GLU A 1 91 ? 20.827 7.001 -21.669 1.00 77.06 91 GLU A CA 1
ATOM 719 C C . GLU A 1 91 ? 19.402 6.749 -21.173 1.00 77.06 91 GLU A C 1
ATOM 721 O O . GLU A 1 91 ? 18.755 7.694 -20.728 1.00 77.06 91 GLU A O 1
ATOM 726 N N . ALA A 1 92 ? 18.958 5.489 -21.149 1.00 75.75 92 ALA A N 1
ATOM 727 C CA . ALA A 1 92 ? 17.673 5.092 -20.579 1.00 75.75 92 ALA A CA 1
ATOM 728 C C . ALA A 1 92 ? 17.607 5.260 -19.048 1.00 75.75 92 ALA A C 1
ATOM 730 O O . ALA A 1 92 ? 16.529 5.455 -18.500 1.00 75.75 92 ALA A O 1
ATOM 731 N N . THR A 1 93 ? 18.746 5.207 -18.348 1.00 75.94 93 THR A N 1
ATOM 732 C CA . THR A 1 93 ? 18.837 5.399 -16.884 1.00 75.94 93 THR A CA 1
ATOM 733 C C . THR A 1 93 ? 19.253 6.826 -16.492 1.00 75.94 93 THR A C 1
ATOM 735 O O . THR A 1 93 ? 19.712 7.056 -15.373 1.00 75.94 93 THR A O 1
ATOM 738 N N . LYS A 1 94 ? 19.138 7.813 -17.392 1.00 77.31 94 LYS A N 1
ATOM 739 C CA . LYS A 1 94 ? 19.473 9.204 -17.055 1.00 77.31 94 LYS A CA 1
ATOM 740 C C . LYS A 1 94 ? 18.555 9.731 -15.939 1.00 77.31 94 LYS A C 1
ATOM 742 O O . LYS A 1 94 ? 17.346 9.506 -16.004 1.00 77.31 94 LYS A O 1
ATOM 747 N N . PRO A 1 95 ? 19.099 10.460 -14.944 1.00 79.75 95 PRO A N 1
ATOM 748 C CA . PRO A 1 95 ? 18.289 11.099 -13.916 1.00 79.75 95 PRO A CA 1
ATOM 749 C C . PRO A 1 95 ? 17.253 12.030 -14.546 1.00 79.75 95 PRO A C 1
ATOM 751 O O . PRO A 1 95 ? 17.580 12.847 -15.408 1.00 79.75 95 PRO A O 1
ATOM 754 N N . VAL A 1 96 ? 16.004 11.902 -14.109 1.00 85.12 96 VAL A N 1
ATOM 755 C CA . VAL A 1 96 ? 14.929 12.825 -14.480 1.00 85.12 96 VAL A CA 1
ATOM 756 C C . VAL A 1 96 ? 15.043 14.118 -13.675 1.00 85.12 96 VAL A C 1
ATOM 758 O O . VAL A 1 96 ? 15.660 14.148 -12.608 1.00 85.12 96 VAL A O 1
ATOM 761 N N . SER A 1 97 ? 14.441 15.201 -14.171 1.00 90.50 97 SER A N 1
ATOM 762 C CA . SER A 1 97 ? 14.363 16.434 -13.387 1.00 90.50 97 SER A CA 1
ATOM 763 C C . SER A 1 97 ? 13.572 16.193 -12.088 1.00 90.50 97 SER A C 1
ATOM 765 O O . SER A 1 97 ? 12.638 15.382 -12.085 1.00 90.50 97 SER A O 1
ATOM 767 N N . PRO A 1 98 ? 13.881 16.909 -10.989 1.00 91.44 98 PRO A N 1
ATOM 768 C CA . PRO A 1 98 ? 13.122 16.787 -9.744 1.00 91.44 98 PRO A CA 1
ATOM 769 C C . PRO A 1 98 ? 11.617 17.013 -9.940 1.00 91.44 98 PRO A C 1
ATOM 771 O O . PRO A 1 98 ? 10.808 16.290 -9.368 1.00 91.44 98 PRO A O 1
ATOM 774 N N . ALA A 1 99 ? 11.241 17.958 -10.809 1.00 90.56 99 ALA A N 1
ATOM 775 C CA . ALA A 1 99 ? 9.845 18.226 -11.147 1.00 90.56 99 ALA A CA 1
ATOM 776 C C . ALA A 1 99 ? 9.161 17.011 -11.798 1.00 90.56 99 ALA A C 1
ATOM 778 O O . ALA A 1 99 ? 8.089 16.606 -11.357 1.00 90.56 99 ALA A O 1
ATOM 779 N N . ALA A 1 100 ? 9.805 16.380 -12.787 1.00 89.50 100 ALA A N 1
ATOM 780 C CA . ALA A 1 100 ? 9.265 15.187 -13.437 1.00 89.50 100 ALA A CA 1
ATOM 781 C C . ALA A 1 100 ? 9.124 14.016 -12.452 1.00 89.50 100 ALA A C 1
ATOM 783 O O . ALA A 1 100 ? 8.127 13.297 -12.490 1.00 89.50 100 ALA A O 1
ATOM 784 N N . TYR A 1 101 ? 10.087 13.852 -11.538 1.00 89.56 101 TYR A N 1
ATOM 785 C CA . TYR A 1 101 ? 10.015 12.831 -10.495 1.00 89.56 101 TYR A CA 1
ATOM 786 C C . TYR A 1 101 ? 8.851 13.063 -9.524 1.00 89.56 101 TYR A C 1
ATOM 788 O O . TYR A 1 101 ? 8.109 12.128 -9.233 1.00 89.56 101 TYR A O 1
ATOM 796 N N . VAL A 1 102 ? 8.650 14.299 -9.055 1.00 91.38 102 VAL A N 1
ATOM 797 C CA . VAL A 1 102 ? 7.542 14.639 -8.148 1.00 91.38 102 VAL A CA 1
ATOM 798 C C . VAL A 1 102 ? 6.191 14.411 -8.822 1.00 91.38 102 VAL A C 1
ATOM 800 O O . VAL A 1 102 ? 5.338 13.743 -8.242 1.00 91.38 102 VAL A O 1
ATOM 803 N N . THR A 1 103 ? 5.997 14.884 -10.058 1.00 89.31 103 THR A N 1
ATOM 804 C CA . THR A 1 103 ? 4.754 14.640 -10.808 1.00 89.31 103 THR A CA 1
ATOM 805 C C . THR A 1 103 ? 4.509 13.148 -11.006 1.00 89.31 103 THR A C 1
ATOM 807 O O . THR A 1 103 ? 3.399 12.673 -10.762 1.00 89.31 103 THR A O 1
ATOM 810 N N . PHE A 1 104 ? 5.544 12.390 -11.383 1.00 89.12 104 PHE A N 1
ATOM 811 C CA . PHE A 1 104 ? 5.457 10.937 -11.508 1.00 89.12 104 PHE A CA 1
ATOM 812 C C . PHE A 1 104 ? 5.039 10.278 -10.189 1.00 89.12 104 PHE A C 1
ATOM 814 O O . PHE A 1 104 ? 4.127 9.455 -10.187 1.00 89.12 104 PHE A O 1
ATOM 821 N N . LEU A 1 105 ? 5.662 10.652 -9.067 1.00 91.56 105 LEU A N 1
ATOM 822 C CA . LEU A 1 105 ? 5.326 10.106 -7.754 1.00 91.56 105 LEU A CA 1
ATOM 823 C C . LEU A 1 105 ? 3.889 10.424 -7.346 1.00 91.56 105 LEU A C 1
ATOM 825 O O . LEU A 1 105 ? 3.177 9.518 -6.929 1.00 91.56 105 LEU A O 1
ATOM 829 N N . LEU A 1 106 ? 3.453 11.679 -7.466 1.00 91.00 106 LEU A N 1
ATOM 830 C CA . LEU A 1 106 ? 2.107 12.093 -7.061 1.00 91.00 106 LEU A CA 1
ATOM 831 C C . LEU A 1 106 ? 1.020 11.436 -7.919 1.00 91.00 106 LEU A C 1
ATOM 833 O O . LEU A 1 106 ? 0.003 10.999 -7.380 1.00 91.00 106 LEU A O 1
ATOM 837 N N . THR A 1 107 ? 1.273 11.295 -9.224 1.00 89.94 107 THR A N 1
ATOM 838 C CA . THR A 1 107 ? 0.389 10.565 -10.147 1.00 89.94 107 THR A CA 1
ATOM 839 C C . THR A 1 107 ? 0.348 9.085 -9.783 1.00 89.94 107 THR A C 1
ATOM 841 O O . THR A 1 107 ? -0.721 8.507 -9.613 1.00 89.94 107 THR A O 1
ATOM 844 N N . ARG A 1 108 ? 1.518 8.465 -9.577 1.00 90.62 108 ARG A N 1
ATOM 845 C CA . ARG A 1 108 ? 1.611 7.055 -9.188 1.00 90.62 108 ARG A CA 1
ATOM 846 C C . ARG A 1 108 ? 0.934 6.789 -7.848 1.00 90.62 108 ARG A C 1
ATOM 848 O O . ARG A 1 108 ? 0.378 5.716 -7.681 1.00 90.62 108 ARG A O 1
ATOM 855 N N . GLN A 1 109 ? 0.987 7.729 -6.908 1.00 91.69 109 GLN A N 1
ATOM 856 C CA . GLN A 1 109 ? 0.337 7.648 -5.594 1.00 91.69 109 GLN A CA 1
ATOM 857 C C . GLN A 1 109 ? -1.161 7.985 -5.622 1.00 91.69 109 GLN A C 1
ATOM 859 O O . GLN A 1 109 ? -1.791 7.996 -4.565 1.00 91.69 109 GLN A O 1
ATOM 864 N N . GLY A 1 110 ? -1.727 8.279 -6.798 1.00 90.62 110 GLY A N 1
ATOM 865 C CA . GLY A 1 110 ? -3.143 8.596 -6.976 1.00 90.62 110 GLY A CA 1
ATOM 866 C C . GLY A 1 110 ? -3.582 9.927 -6.361 1.00 90.62 110 GLY A C 1
ATOM 867 O O . GLY A 1 110 ? -4.778 10.162 -6.227 1.00 90.62 110 GLY A O 1
ATOM 868 N N . VAL A 1 111 ? -2.639 10.789 -5.966 1.00 90.44 111 VAL A N 1
ATOM 869 C CA . VAL A 1 111 ? -2.927 12.106 -5.362 1.00 90.44 111 VAL A CA 1
ATOM 870 C C . VAL A 1 111 ? -3.311 13.126 -6.434 1.00 90.44 111 VAL A C 1
ATOM 872 O O . VAL A 1 111 ? -4.084 14.042 -6.181 1.00 90.44 111 VAL A O 1
ATOM 875 N N . ILE A 1 112 ? -2.778 12.957 -7.646 1.00 85.62 112 ILE A N 1
ATOM 876 C CA . ILE A 1 112 ? -3.128 13.762 -8.815 1.00 85.62 112 ILE A CA 1
ATOM 877 C C . ILE A 1 112 ? -3.681 12.810 -9.870 1.00 85.62 112 ILE A C 1
ATOM 879 O O . ILE A 1 112 ? -2.981 11.887 -10.283 1.00 85.62 112 ILE A O 1
ATOM 883 N N . GLY A 1 113 ? -4.931 13.023 -10.284 1.00 72.56 113 GLY A N 1
ATOM 884 C CA . GLY A 1 113 ? -5.559 12.237 -11.349 1.00 72.56 113 GLY A CA 1
ATOM 885 C C . GLY A 1 113 ? -5.058 12.597 -12.740 1.00 72.56 113 GLY A C 1
ATOM 886 O O . GLY A 1 113 ? -4.536 11.748 -13.455 1.00 72.56 113 GLY A O 1
ATOM 887 N N . ASP A 1 114 ? -5.193 13.867 -13.110 1.00 67.38 114 ASP A N 1
ATOM 888 C CA . ASP A 1 114 ? -4.766 14.376 -14.408 1.00 67.38 114 ASP A CA 1
ATOM 889 C C . ASP A 1 114 ? -3.863 15.589 -14.189 1.00 67.38 114 ASP A C 1
ATOM 891 O O . ASP A 1 114 ? -4.277 16.589 -13.600 1.00 67.38 114 ASP A O 1
ATOM 895 N N . ALA A 1 115 ? -2.617 15.501 -14.658 1.00 60.91 115 ALA A N 1
ATOM 896 C CA . ALA A 1 115 ? -1.652 16.592 -14.563 1.00 60.91 115 ALA A CA 1
ATOM 897 C C . ALA A 1 115 ? -2.105 17.859 -15.317 1.00 60.91 115 A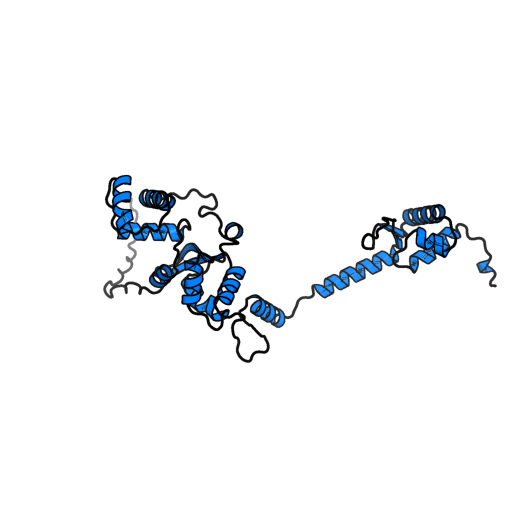LA A C 1
ATOM 899 O O . ALA A 1 115 ? -1.534 18.926 -15.103 1.00 60.91 115 ALA A O 1
ATOM 900 N N . SER A 1 116 ? -3.111 17.743 -16.193 1.00 60.00 116 SER A N 1
ATOM 901 C CA . SER A 1 116 ? -3.690 18.845 -16.960 1.00 60.00 116 SER A CA 1
ATOM 902 C C . SER A 1 116 ? -4.999 19.407 -16.386 1.00 60.00 116 SER A C 1
ATOM 904 O O . SER A 1 116 ? -5.490 20.425 -16.880 1.00 60.00 116 SER A O 1
ATOM 906 N N . ALA A 1 117 ? -5.555 18.810 -15.323 1.00 60.94 117 ALA A N 1
ATOM 907 C CA . ALA A 1 117 ? -6.770 19.318 -14.695 1.00 60.94 117 ALA A CA 1
ATOM 908 C C . ALA A 1 117 ? -6.495 20.599 -13.873 1.00 60.94 117 ALA A C 1
ATOM 910 O O . ALA A 1 117 ? -5.505 20.674 -13.145 1.00 60.94 117 ALA A O 1
ATOM 911 N N . PRO A 1 118 ? -7.394 21.602 -13.918 1.00 55.19 118 PRO A N 1
ATOM 912 C CA . PRO A 1 118 ? -7.223 22.879 -13.213 1.00 55.19 118 PRO A CA 1
ATOM 913 C C . PRO A 1 118 ? -7.310 22.770 -11.680 1.00 55.19 118 PRO A C 1
ATOM 915 O O . PRO A 1 118 ? -6.990 23.727 -10.979 1.00 55.19 118 PRO A O 1
ATOM 918 N N . GLN A 1 119 ? -7.740 21.624 -11.149 1.00 64.12 119 GLN A N 1
ATOM 919 C CA . GLN A 1 119 ? -7.757 21.324 -9.719 1.00 64.12 119 GLN A CA 1
ATOM 920 C C . GLN A 1 119 ? -7.049 19.991 -9.485 1.00 64.12 119 GLN A C 1
ATOM 922 O O . GLN A 1 119 ? -7.328 19.011 -10.177 1.00 64.12 119 GLN A O 1
ATOM 927 N N . ALA A 1 120 ? -6.154 19.957 -8.495 1.00 63.38 120 ALA A N 1
ATOM 928 C CA . ALA A 1 120 ? -5.518 18.732 -8.025 1.00 63.38 120 ALA A CA 1
ATOM 929 C C . ALA A 1 120 ? -6.562 17.866 -7.302 1.00 63.38 120 ALA A C 1
ATOM 931 O O . ALA A 1 120 ? -6.695 17.911 -6.082 1.00 63.38 120 ALA A O 1
ATOM 932 N N . LEU A 1 121 ? -7.364 17.144 -8.079 1.00 72.38 121 LEU A N 1
ATOM 933 C CA . LEU A 1 121 ? -8.303 16.149 -7.581 1.00 72.38 121 LEU A CA 1
ATOM 934 C C . LEU A 1 121 ? -7.602 14.789 -7.529 1.00 72.38 121 LEU A C 1
ATOM 936 O O . LEU A 1 121 ? -6.783 14.466 -8.399 1.00 72.38 121 LEU A O 1
ATOM 940 N N . GLY A 1 122 ? -7.959 13.994 -6.520 1.00 82.56 122 GLY A N 1
ATOM 941 C CA . GLY A 1 122 ? -7.516 12.609 -6.407 1.00 82.56 122 GLY A CA 1
ATOM 942 C C . GLY A 1 122 ? -7.854 11.801 -7.665 1.00 82.56 122 GLY A C 1
ATOM 943 O O . GLY A 1 122 ? -8.841 12.075 -8.354 1.00 82.56 122 GLY A O 1
ATOM 944 N N . ALA A 1 123 ? -7.020 10.811 -7.978 1.00 89.62 123 ALA A N 1
ATOM 945 C CA . ALA A 1 123 ? -7.113 10.031 -9.212 1.00 89.62 123 ALA A CA 1
ATOM 946 C C . ALA A 1 123 ? -8.322 9.088 -9.272 1.00 89.62 123 ALA A C 1
ATOM 948 O O . ALA A 1 123 ? -8.695 8.625 -10.351 1.00 89.62 123 ALA A O 1
ATOM 949 N N . TYR A 1 124 ? -8.927 8.787 -8.126 1.00 93.75 124 TYR A N 1
ATOM 950 C CA . TYR A 1 124 ? -9.931 7.744 -7.995 1.00 93.75 124 TYR A CA 1
ATOM 951 C C . TYR A 1 124 ? -11.299 8.297 -7.579 1.00 93.75 124 TYR A C 1
ATOM 953 O O . TYR A 1 124 ? -11.424 9.441 -7.138 1.00 93.75 124 TYR A O 1
ATOM 961 N N . ALA A 1 125 ? -12.341 7.474 -7.732 1.00 93.81 125 ALA A N 1
ATOM 962 C CA . ALA A 1 125 ? -13.702 7.802 -7.315 1.00 93.81 125 ALA A CA 1
ATOM 963 C C . ALA A 1 125 ? -14.472 6.576 -6.807 1.00 93.81 125 ALA A C 1
ATOM 965 O O . ALA A 1 125 ? -14.211 5.453 -7.250 1.00 93.81 125 ALA A O 1
ATOM 966 N N . GLY A 1 126 ? -15.445 6.824 -5.932 1.00 95.69 126 GLY A N 1
ATOM 967 C CA . GLY A 1 126 ? -16.343 5.828 -5.356 1.00 95.69 126 GLY A CA 1
ATOM 968 C C . GLY A 1 126 ? -15.639 4.723 -4.560 1.00 95.69 126 GLY A C 1
ATOM 969 O O . GLY A 1 126 ? -14.442 4.786 -4.268 1.00 95.69 126 GLY A O 1
ATOM 970 N N . VAL A 1 127 ? -16.396 3.665 -4.255 1.00 97.44 127 VAL A N 1
ATOM 971 C CA . VAL A 1 127 ? -15.942 2.500 -3.470 1.00 97.44 127 VAL A CA 1
ATOM 972 C C . VAL A 1 127 ? -14.750 1.798 -4.131 1.00 97.44 127 VAL A C 1
ATOM 974 O O . VAL A 1 127 ? -13.736 1.553 -3.482 1.00 97.44 127 VAL A O 1
ATOM 977 N N . ASN A 1 128 ? -14.799 1.582 -5.450 1.00 96.50 128 ASN A N 1
ATOM 978 C CA . ASN A 1 128 ? -13.677 1.006 -6.202 1.00 96.50 128 ASN A CA 1
ATOM 979 C C . ASN A 1 128 ? -12.397 1.847 -6.077 1.00 96.50 128 ASN A C 1
ATOM 981 O O . ASN A 1 128 ? -11.292 1.307 -6.072 1.00 96.50 128 ASN A O 1
ATOM 985 N N . GLY A 1 129 ? -12.525 3.172 -5.965 1.00 95.88 129 GLY A N 1
ATOM 986 C CA . GLY A 1 129 ? -11.390 4.049 -5.715 1.00 95.88 129 GLY A CA 1
ATOM 987 C C . GLY A 1 129 ? -10.751 3.814 -4.351 1.00 95.88 129 GLY A C 1
ATOM 988 O O . GLY A 1 129 ? -9.527 3.777 -4.253 1.00 95.88 129 GLY A O 1
ATOM 989 N N . VAL A 1 130 ? -11.563 3.588 -3.316 1.00 97.31 130 VAL A N 1
ATOM 990 C CA . VAL A 1 130 ? -11.089 3.228 -1.970 1.00 97.31 130 VAL A CA 1
ATOM 991 C C . VAL A 1 130 ? -10.324 1.904 -2.007 1.00 97.31 130 VAL A C 1
ATOM 993 O O . VAL A 1 130 ? -9.208 1.846 -1.493 1.00 97.31 130 VAL A O 1
ATOM 996 N N . VAL A 1 131 ? -10.853 0.885 -2.696 1.00 97.31 131 VAL A N 1
ATOM 997 C CA . VAL A 1 131 ? -10.169 -0.408 -2.896 1.00 97.31 131 VAL A CA 1
ATOM 998 C C . VAL A 1 131 ? -8.795 -0.214 -3.540 1.00 97.31 131 VAL A C 1
ATOM 1000 O O . VAL A 1 131 ? -7.813 -0.754 -3.039 1.00 97.31 131 VAL A O 1
ATOM 1003 N N . ARG A 1 132 ? -8.679 0.619 -4.585 1.00 96.19 132 ARG A N 1
ATOM 1004 C CA . ARG A 1 132 ? -7.383 0.917 -5.230 1.00 96.19 132 ARG A CA 1
ATOM 1005 C C . ARG A 1 132 ? -6.382 1.586 -4.294 1.00 96.19 132 ARG A C 1
ATOM 1007 O O . ARG A 1 132 ? -5.196 1.263 -4.336 1.00 96.19 132 ARG A O 1
ATOM 1014 N N . VAL A 1 133 ? -6.838 2.504 -3.441 1.00 96.75 133 VAL A N 1
ATOM 1015 C CA . VAL A 1 133 ? -5.971 3.137 -2.434 1.00 96.75 133 VAL A CA 1
ATOM 1016 C C . VAL A 1 133 ? -5.493 2.114 -1.405 1.00 96.75 133 VAL A C 1
ATOM 1018 O O . VAL A 1 133 ? -4.313 2.115 -1.058 1.00 96.75 133 VAL A O 1
ATOM 1021 N N . ILE A 1 134 ? -6.385 1.233 -0.943 1.00 96.44 134 ILE A N 1
ATOM 1022 C CA . ILE A 1 134 ? -6.050 0.173 0.015 1.00 96.44 134 ILE A CA 1
ATOM 1023 C C . ILE A 1 134 ? -5.085 -0.832 -0.609 1.00 96.44 134 ILE A C 1
ATOM 1025 O O . ILE A 1 134 ? -4.094 -1.164 0.024 1.00 96.44 134 ILE A O 1
ATOM 1029 N N . GLU A 1 135 ? -5.319 -1.264 -1.848 1.00 95.19 135 GLU A N 1
ATOM 1030 C CA . GLU A 1 135 ? -4.424 -2.149 -2.603 1.00 95.19 135 GLU A CA 1
ATOM 1031 C C . GLU A 1 135 ? -3.007 -1.565 -2.676 1.00 95.19 135 GLU A C 1
ATOM 1033 O O . GLU A 1 135 ? -2.021 -2.238 -2.380 1.00 95.19 135 GLU A O 1
ATOM 1038 N N . GLN A 1 136 ? -2.903 -0.279 -3.015 1.00 94.88 136 GLN A N 1
ATOM 1039 C CA . GLN A 1 136 ? -1.625 0.408 -3.155 1.00 94.88 136 GLN A CA 1
ATOM 1040 C C . GLN A 1 136 ? -0.881 0.606 -1.826 1.00 94.88 136 GLN A C 1
ATOM 1042 O O . GLN A 1 136 ? 0.353 0.607 -1.809 1.00 94.88 136 GLN A O 1
ATOM 1047 N N . LEU A 1 137 ? -1.612 0.825 -0.732 1.00 95.38 137 LEU A N 1
ATOM 1048 C CA . LEU A 1 137 ? -1.065 1.102 0.600 1.00 95.38 137 LEU A CA 1
ATOM 1049 C C . LEU A 1 137 ? -1.220 -0.087 1.559 1.00 95.38 137 LEU A C 1
ATOM 1051 O O . LEU A 1 137 ? -1.134 0.092 2.777 1.00 95.38 137 LEU A O 1
ATOM 1055 N N . ALA A 1 138 ? -1.452 -1.289 1.030 1.00 94.25 138 ALA A N 1
ATOM 1056 C CA . ALA A 1 138 ? -1.749 -2.462 1.834 1.00 94.25 138 ALA A CA 1
ATOM 1057 C C . ALA A 1 138 ? -0.606 -2.750 2.817 1.00 94.25 138 ALA A C 1
ATOM 1059 O O . ALA A 1 138 ? 0.569 -2.780 2.446 1.00 94.25 138 ALA A O 1
ATOM 1060 N N . GLY A 1 139 ? -0.947 -2.933 4.093 1.00 91.56 139 GLY A N 1
ATOM 1061 C CA . GLY A 1 139 ? 0.034 -3.172 5.156 1.00 91.56 139 GLY A CA 1
ATOM 1062 C C . GLY A 1 139 ? 0.818 -1.944 5.634 1.00 91.56 139 GLY A C 1
ATOM 1063 O O . GLY A 1 139 ? 1.567 -2.058 6.604 1.00 91.56 139 GLY A O 1
ATOM 1064 N N . LEU A 1 140 ? 0.631 -0.760 5.040 1.00 94.31 140 LEU A N 1
ATOM 1065 C CA . LEU A 1 140 ? 1.245 0.465 5.548 1.00 94.31 140 LEU A CA 1
ATOM 1066 C C . LEU A 1 140 ? 0.570 0.885 6.861 1.00 94.31 140 LEU A C 1
ATOM 1068 O O . LEU A 1 140 ? -0.619 1.201 6.885 1.00 94.31 140 LEU A O 1
ATOM 1072 N N . ALA A 1 141 ? 1.338 0.911 7.950 1.00 94.12 141 ALA A N 1
ATOM 1073 C CA . ALA A 1 141 ? 0.847 1.337 9.254 1.00 94.12 141 ALA A CA 1
ATOM 1074 C C . ALA A 1 141 ? 0.840 2.872 9.355 1.00 94.12 141 ALA A C 1
ATOM 1076 O O . ALA A 1 141 ? 1.896 3.506 9.393 1.00 94.12 141 ALA A O 1
ATOM 1077 N N . LEU A 1 142 ? -0.352 3.465 9.418 1.00 95.25 142 LEU A N 1
ATOM 1078 C CA . LEU A 1 142 ? -0.573 4.906 9.574 1.00 95.25 142 LEU A CA 1
ATOM 1079 C C . LEU A 1 142 ? -1.513 5.178 10.755 1.00 95.25 142 LEU A C 1
ATOM 1081 O O . LEU A 1 142 ? -2.301 4.298 11.105 1.00 95.25 142 LEU A O 1
ATOM 1085 N N . PRO A 1 143 ? -1.470 6.377 11.362 1.00 95.06 143 PRO A N 1
ATOM 1086 C CA . PRO A 1 143 ? -2.445 6.758 12.376 1.00 95.06 143 PRO A CA 1
ATOM 1087 C C . PRO A 1 143 ? -3.877 6.628 11.842 1.00 95.06 143 PRO A C 1
ATOM 1089 O O . PRO A 1 143 ? -4.167 7.055 10.719 1.00 95.06 143 PRO A O 1
ATOM 1092 N N . ALA A 1 144 ? -4.768 6.050 12.645 1.00 93.25 144 ALA A N 1
ATOM 1093 C CA . ALA A 1 144 ? -6.157 5.796 12.281 1.00 93.25 144 ALA A CA 1
ATOM 1094 C C . ALA A 1 144 ? -6.875 7.078 11.849 1.00 93.25 144 ALA A C 1
ATOM 1096 O O . ALA A 1 144 ? -7.609 7.076 10.860 1.00 93.25 144 ALA A O 1
ATOM 1097 N N . SER A 1 145 ? -6.592 8.193 12.530 1.00 91.81 145 SER A N 1
ATOM 1098 C CA . SER A 1 145 ? -7.162 9.503 12.203 1.00 91.81 145 SER A CA 1
ATOM 1099 C C . SER A 1 145 ? -6.784 10.013 10.804 1.00 91.81 145 SER A C 1
ATOM 1101 O O . SER A 1 145 ? -7.575 10.714 10.168 1.00 91.81 145 SER A O 1
ATOM 1103 N N . LEU A 1 146 ? -5.603 9.656 10.284 1.00 94.75 146 LEU A 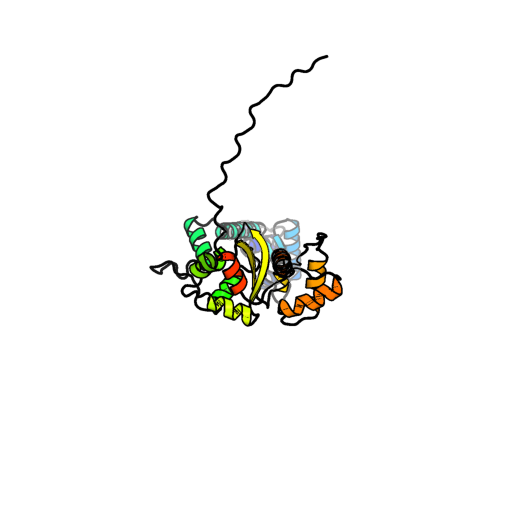N 1
ATOM 1104 C CA . LEU A 1 146 ? -5.113 10.158 8.997 1.00 94.75 146 LEU A CA 1
ATOM 1105 C C . LEU A 1 146 ? -5.785 9.493 7.800 1.00 94.75 146 LEU A C 1
ATOM 1107 O O . LEU A 1 146 ? -5.889 10.122 6.745 1.00 94.75 146 LEU A O 1
ATOM 1111 N N . TRP A 1 147 ? -6.259 8.254 7.947 1.00 95.19 147 TRP A N 1
ATOM 1112 C CA . TRP A 1 147 ? -6.877 7.516 6.846 1.00 95.19 147 TRP A CA 1
ATOM 1113 C C . TRP A 1 147 ? -8.065 8.274 6.246 1.00 95.19 147 TRP A C 1
ATOM 1115 O O . TRP A 1 147 ? -8.073 8.553 5.047 1.00 95.19 147 TRP A O 1
ATOM 1125 N N . GLU A 1 148 ? -9.017 8.687 7.083 1.00 93.69 148 GLU A N 1
ATOM 1126 C CA . GLU A 1 148 ? -10.247 9.357 6.637 1.00 93.69 148 GLU A CA 1
ATOM 1127 C C . GLU A 1 148 ? -10.108 10.881 6.496 1.00 93.69 148 GLU A C 1
ATOM 1129 O O . GLU A 1 148 ? -10.963 11.510 5.879 1.00 93.69 148 GLU A O 1
ATOM 1134 N N . THR A 1 149 ? -9.039 11.488 7.029 1.00 93.06 149 THR A N 1
ATOM 1135 C CA . THR A 1 149 ? -8.824 12.949 6.964 1.00 93.06 149 THR A CA 1
ATOM 1136 C C . THR A 1 149 ? -7.857 13.379 5.863 1.00 93.06 149 THR A C 1
ATOM 1138 O O . THR A 1 149 ? -8.033 14.451 5.290 1.00 93.06 149 THR A O 1
ATOM 1141 N N . GLN A 1 150 ? -6.839 12.569 5.548 1.00 93.44 150 GLN A N 1
ATOM 1142 C CA . GLN A 1 150 ? -5.769 12.941 4.613 1.00 93.44 150 GLN A CA 1
ATOM 1143 C C . GLN A 1 150 ? -5.499 11.886 3.539 1.00 93.44 150 GLN A C 1
ATOM 1145 O O . GLN A 1 150 ? -5.216 12.248 2.402 1.00 93.44 150 GLN A O 1
ATOM 1150 N N . ILE A 1 151 ? -5.564 10.589 3.854 1.00 95.62 151 ILE A N 1
ATOM 1151 C CA . ILE A 1 151 ? -5.140 9.551 2.903 1.00 95.62 151 ILE A CA 1
ATOM 1152 C C . ILE A 1 151 ? -6.201 9.295 1.836 1.00 95.62 151 ILE A C 1
ATOM 1154 O O . ILE A 1 151 ? -5.879 9.388 0.646 1.00 95.62 151 ILE A O 1
ATOM 1158 N N . PHE A 1 152 ? -7.439 8.999 2.245 1.00 95.94 152 PHE A N 1
ATOM 1159 C CA . PHE A 1 152 ? -8.545 8.770 1.319 1.00 95.94 152 PHE A CA 1
ATOM 1160 C C . PHE A 1 152 ? -9.011 10.052 0.628 1.00 95.94 152 PHE A C 1
ATOM 1162 O O . PHE A 1 152 ? -9.049 10.036 -0.603 1.00 95.94 152 PHE A O 1
ATOM 1169 N N . PRO A 1 153 ? -9.271 11.178 1.329 1.00 93.56 153 PRO A N 1
ATOM 1170 C CA . PRO A 1 153 ? -9.750 12.392 0.665 1.00 93.56 153 PRO A CA 1
ATOM 1171 C C . PRO A 1 153 ? -8.767 12.962 -0.366 1.00 93.56 153 PRO A C 1
ATOM 1173 O O . PRO A 1 153 ? -9.186 13.552 -1.356 1.00 93.56 153 PRO A O 1
ATOM 1176 N N . ALA A 1 154 ? -7.456 12.757 -0.182 1.00 92.81 154 ALA A N 1
ATOM 1177 C CA . ALA A 1 154 ? -6.456 13.199 -1.155 1.00 92.81 154 ALA A CA 1
ATOM 1178 C C . ALA A 1 154 ? -6.414 12.346 -2.436 1.00 92.81 154 ALA A C 1
ATOM 1180 O O . ALA A 1 154 ? -5.809 12.765 -3.418 1.00 92.81 154 ALA A O 1
ATOM 1181 N N . ARG A 1 155 ? -6.999 11.141 -2.434 1.00 94.19 155 ARG A N 1
ATOM 1182 C CA . ARG A 1 155 ? -6.896 10.167 -3.539 1.00 94.19 155 ARG A CA 1
ATOM 1183 C C . ARG A 1 155 ? -8.234 9.810 -4.172 1.00 94.19 155 ARG A C 1
ATOM 1185 O O . ARG A 1 155 ? -8.278 9.510 -5.361 1.00 94.19 155 ARG A O 1
ATOM 1192 N N . VAL A 1 156 ? -9.311 9.852 -3.395 1.00 95.25 156 VAL A N 1
ATOM 1193 C CA . VAL A 1 156 ? -10.679 9.547 -3.818 1.00 95.25 156 VAL A CA 1
ATOM 1194 C C . VAL A 1 156 ? -11.496 10.830 -3.713 1.00 95.25 156 VAL A C 1
ATOM 1196 O O . VAL A 1 156 ? -11.794 11.302 -2.618 1.00 95.25 156 VAL A O 1
ATOM 1199 N N . ARG A 1 157 ? -11.833 11.417 -4.863 1.00 91.69 157 ARG A N 1
ATOM 1200 C CA . ARG A 1 157 ? -12.415 12.771 -4.951 1.00 91.69 157 ARG A CA 1
ATOM 1201 C C . ARG A 1 157 ? -13.770 12.938 -4.259 1.00 91.69 157 ARG A C 1
ATOM 1203 O O . ARG A 1 157 ? -14.117 14.036 -3.847 1.00 91.69 157 ARG A O 1
ATOM 1210 N N . ASP A 1 158 ? -14.535 11.863 -4.161 1.00 93.00 158 ASP A N 1
ATOM 1211 C CA . ASP A 1 158 ? -15.883 11.790 -3.601 1.00 93.00 158 ASP A CA 1
ATOM 1212 C C . ASP A 1 158 ? -15.927 10.902 -2.350 1.00 93.00 158 ASP A C 1
ATOM 1214 O O . ASP A 1 158 ? -16.975 10.348 -2.030 1.00 93.00 158 ASP A O 1
ATOM 1218 N N . TYR A 1 159 ? -14.795 10.753 -1.649 1.00 95.75 159 TYR A N 1
ATOM 1219 C CA . TYR A 1 159 ? -14.696 9.884 -0.481 1.00 95.75 159 TYR A CA 1
ATOM 1220 C C . TYR A 1 159 ? -15.773 10.184 0.565 1.00 95.75 159 TYR A C 1
ATOM 1222 O O . TYR A 1 159 ? -15.927 11.319 1.021 1.00 95.75 159 TYR A O 1
ATOM 1230 N N . GLN A 1 160 ? -16.466 9.132 0.995 1.00 95.56 160 GLN A N 1
ATOM 1231 C CA . GLN A 1 160 ? -17.372 9.163 2.136 1.00 95.56 160 GLN A CA 1
ATOM 1232 C C . GLN A 1 160 ? -17.044 7.995 3.075 1.00 95.56 160 GLN A C 1
ATOM 1234 O O . GLN A 1 160 ? -16.799 6.892 2.583 1.00 95.56 160 GLN A O 1
ATOM 1239 N N . PRO A 1 161 ? -17.104 8.182 4.409 1.00 94.94 161 PRO A N 1
ATOM 1240 C CA . PRO A 1 161 ? -16.825 7.121 5.386 1.00 94.94 161 PRO A CA 1
ATOM 1241 C C . PRO A 1 161 ? -17.628 5.828 5.157 1.00 94.94 161 PRO A C 1
ATOM 1243 O O . PRO A 1 161 ? -17.105 4.729 5.344 1.00 94.94 161 PRO A O 1
ATOM 1246 N N . ALA A 1 162 ? -18.865 5.958 4.659 1.00 95.56 162 ALA A N 1
ATOM 1247 C CA . ALA A 1 162 ? -19.736 4.834 4.318 1.00 95.56 162 ALA A CA 1
ATOM 1248 C C . ALA A 1 162 ? -19.123 3.882 3.273 1.00 95.56 162 ALA A C 1
ATOM 1250 O O . ALA A 1 162 ? -19.378 2.685 3.327 1.00 95.56 162 ALA A O 1
ATOM 1251 N N . MET A 1 163 ? -18.275 4.386 2.368 1.00 96.88 163 MET A N 1
ATOM 1252 C CA . MET A 1 163 ? -17.590 3.562 1.365 1.00 96.88 163 MET A CA 1
ATOM 1253 C C . MET A 1 163 ? -16.599 2.588 2.011 1.00 96.88 163 MET A C 1
ATOM 1255 O O . MET A 1 163 ? -16.466 1.453 1.569 1.00 96.88 163 MET A O 1
ATOM 1259 N N . LEU A 1 164 ? -15.893 3.023 3.062 1.00 95.94 164 LEU A N 1
ATOM 1260 C CA . LEU A 1 164 ? -14.995 2.147 3.817 1.00 95.94 164 LEU A CA 1
ATOM 1261 C C . LEU A 1 164 ? -15.791 1.169 4.689 1.00 95.94 164 LEU A C 1
ATOM 1263 O O . LEU A 1 164 ? -15.418 0.005 4.799 1.00 95.94 164 LEU A O 1
ATOM 1267 N N . ASP A 1 165 ? -16.893 1.628 5.284 1.00 94.56 165 ASP A N 1
ATOM 1268 C CA . ASP A 1 165 ? -17.757 0.781 6.113 1.00 94.56 165 ASP A CA 1
ATOM 1269 C C . ASP A 1 165 ? -18.392 -0.362 5.302 1.00 94.56 165 ASP A C 1
ATOM 1271 O O . ASP A 1 165 ? -18.470 -1.493 5.782 1.00 94.56 165 ASP A O 1
ATOM 1275 N N . GLU A 1 166 ? -18.796 -0.099 4.057 1.00 94.94 166 GLU A N 1
ATOM 1276 C CA . GLU A 1 166 ? -19.291 -1.115 3.119 1.00 94.94 166 GLU A CA 1
ATOM 1277 C C . GLU A 1 166 ? -18.237 -2.205 2.852 1.00 94.94 166 GLU A C 1
ATOM 1279 O O . GLU A 1 166 ? -18.525 -3.399 2.942 1.00 94.94 166 GLU A O 1
ATOM 1284 N N . LEU A 1 167 ? -16.987 -1.809 2.605 1.00 95.31 167 LEU A N 1
ATOM 1285 C CA . LEU A 1 167 ? -15.886 -2.741 2.335 1.00 95.31 167 LEU A CA 1
ATOM 1286 C C . LEU A 1 167 ? -15.483 -3.573 3.561 1.00 95.31 167 LEU A C 1
ATOM 1288 O O . LEU A 1 167 ? -15.118 -4.741 3.433 1.00 95.31 167 LEU A O 1
ATOM 1292 N N . LEU A 1 168 ? -15.549 -2.985 4.755 1.00 93.50 168 LEU A N 1
ATOM 1293 C CA . LEU A 1 168 ? -15.262 -3.690 6.006 1.00 93.50 168 LEU A CA 1
ATOM 1294 C C . LEU A 1 168 ? -16.385 -4.665 6.379 1.00 93.50 168 LEU A C 1
ATOM 1296 O O . LEU A 1 168 ? -16.116 -5.809 6.734 1.00 93.50 168 LEU A O 1
ATOM 1300 N N . SER A 1 169 ? -17.645 -4.240 6.241 1.00 91.25 169 SER A N 1
ATOM 1301 C CA . SER A 1 169 ? -18.811 -5.071 6.575 1.00 91.25 169 SER A CA 1
ATOM 1302 C C . SER A 1 169 ? -19.025 -6.237 5.606 1.00 91.25 169 SER A C 1
ATOM 1304 O O . SER A 1 169 ? -19.459 -7.308 6.027 1.00 91.25 169 SER A O 1
ATOM 1306 N N . SER A 1 170 ? -18.680 -6.063 4.327 1.00 92.56 170 SER A N 1
ATOM 1307 C CA . SER A 1 170 ? -18.636 -7.158 3.345 1.00 92.56 170 SER A CA 1
ATOM 1308 C C . SER A 1 170 ? -17.460 -8.115 3.565 1.00 92.56 170 SER A C 1
ATOM 1310 O O . SER A 1 170 ? -17.464 -9.225 3.032 1.00 92.56 170 SER A O 1
ATOM 1312 N N . GLY A 1 171 ? -16.463 -7.711 4.359 1.00 91.62 171 GLY A N 1
ATOM 1313 C CA . GLY A 1 171 ? -15.240 -8.471 4.586 1.00 91.62 171 GLY A CA 1
ATOM 1314 C C . GLY A 1 171 ? -14.281 -8.464 3.395 1.00 91.62 171 GLY A C 1
ATOM 1315 O O . GLY A 1 171 ? -13.364 -9.282 3.364 1.00 91.62 171 GLY A O 1
ATOM 1316 N N . GLU A 1 172 ? -14.458 -7.575 2.415 1.00 94.06 172 GLU A N 1
ATOM 1317 C CA . GLU A 1 172 ? -13.504 -7.380 1.313 1.00 94.06 172 GLU A CA 1
ATOM 1318 C C . GLU A 1 172 ? -12.217 -6.702 1.809 1.00 94.06 172 GLU A C 1
ATOM 1320 O O . GLU A 1 172 ? -11.111 -7.015 1.358 1.00 94.06 172 GLU A O 1
ATOM 1325 N N . VAL A 1 173 ? -12.361 -5.817 2.797 1.00 94.75 173 VAL A N 1
ATOM 1326 C CA . VAL A 1 173 ? -11.260 -5.154 3.494 1.00 94.75 173 VAL A CA 1
ATOM 1327 C C . VAL A 1 173 ? -11.193 -5.638 4.936 1.00 94.75 173 VAL A C 1
ATOM 1329 O O . VAL A 1 173 ? -12.199 -5.809 5.618 1.00 94.75 173 VAL A O 1
ATOM 1332 N N . LEU A 1 174 ? -9.969 -5.796 5.420 1.00 92.69 174 LEU A N 1
ATOM 1333 C CA . LEU A 1 174 ? -9.635 -6.063 6.809 1.00 92.69 174 LEU A CA 1
ATOM 1334 C C . LEU A 1 174 ? -8.695 -4.967 7.303 1.00 92.69 174 LEU A C 1
ATOM 1336 O O . LEU A 1 174 ? -7.934 -4.379 6.532 1.00 92.69 174 LEU A O 1
ATOM 1340 N N . TRP A 1 175 ? -8.689 -4.725 8.608 1.00 93.19 175 TRP A N 1
ATOM 1341 C CA . TRP A 1 175 ? -7.720 -3.825 9.221 1.00 93.19 175 TRP A CA 1
ATOM 1342 C C . TRP A 1 175 ? -7.040 -4.469 10.418 1.00 93.19 175 TRP A C 1
ATOM 1344 O O . TRP A 1 175 ? -7.559 -5.405 11.028 1.00 93.19 175 TRP A O 1
ATOM 1354 N N . ARG A 1 176 ? -5.857 -3.965 10.753 1.00 91.75 176 ARG A N 1
ATOM 1355 C CA . ARG A 1 176 ? -5.072 -4.439 11.889 1.00 91.75 176 ARG A CA 1
ATOM 1356 C C . ARG A 1 176 ? -4.485 -3.271 12.665 1.00 91.75 176 ARG A C 1
ATOM 1358 O O . ARG A 1 176 ? -3.909 -2.366 12.067 1.00 91.75 176 ARG A O 1
ATOM 1365 N N . GLY A 1 177 ? -4.583 -3.332 13.992 1.00 91.62 177 GLY A N 1
ATOM 1366 C CA . GLY A 1 177 ? -3.840 -2.460 14.897 1.00 91.62 177 GLY A CA 1
ATOM 1367 C C . GLY A 1 177 ? -2.403 -2.941 15.114 1.00 91.62 177 GLY A C 1
ATOM 1368 O O . GLY A 1 177 ? -2.141 -4.140 15.213 1.00 91.62 177 GLY A O 1
ATOM 1369 N N . HIS A 1 178 ? -1.472 -1.990 15.180 1.00 89.62 178 HIS A N 1
ATOM 1370 C CA . HIS A 1 178 ? -0.039 -2.241 15.410 1.00 89.62 178 HIS A CA 1
ATOM 1371 C C . HIS A 1 178 ? 0.459 -1.689 16.736 1.00 89.62 178 HIS A C 1
ATOM 1373 O O . HIS A 1 178 ? 1.331 -2.275 17.381 1.00 89.62 178 HIS A O 1
ATOM 1379 N N . ARG A 1 179 ? -0.024 -0.499 17.101 1.00 89.19 179 ARG A N 1
ATOM 1380 C CA . ARG A 1 179 ? 0.330 0.163 18.354 1.00 89.19 179 ARG A CA 1
ATOM 1381 C C . ARG A 1 179 ? -0.602 1.331 18.616 1.00 89.19 179 ARG A C 1
ATOM 1383 O O . ARG A 1 179 ? -0.892 2.094 17.701 1.00 89.19 179 ARG A O 1
ATOM 1390 N N . GLN A 1 180 ? -0.963 1.541 19.872 1.00 88.94 180 GLN A N 1
ATOM 1391 C CA . GLN A 1 180 ? -1.592 2.785 20.292 1.00 88.94 180 GLN A CA 1
ATOM 1392 C C . GLN A 1 180 ? -0.593 3.954 20.239 1.00 88.94 180 GLN A C 1
ATOM 1394 O O . GLN A 1 180 ? 0.559 3.831 20.663 1.00 88.94 180 GLN A O 1
ATOM 1399 N N . GLN A 1 181 ? -1.032 5.102 19.735 1.00 84.50 181 GLN A N 1
ATOM 1400 C CA . GLN A 1 181 ? -0.240 6.318 19.621 1.00 84.50 181 GLN A CA 1
ATOM 1401 C C . GLN A 1 181 ? -0.959 7.467 20.334 1.00 84.50 181 GLN A C 1
ATOM 1403 O O . GLN A 1 181 ? -1.907 8.057 19.827 1.00 84.50 181 GLN A O 1
ATOM 1408 N N . GLY A 1 182 ? -0.478 7.812 21.528 1.00 84.25 182 GLY A N 1
ATOM 1409 C CA . GLY A 1 182 ? -1.142 8.800 22.377 1.00 84.25 182 GLY A CA 1
ATOM 1410 C C . GLY A 1 182 ? -2.452 8.273 22.972 1.00 84.25 182 GLY A C 1
ATOM 1411 O O . GLY A 1 182 ? -2.693 7.069 23.031 1.00 84.25 182 GLY A O 1
ATOM 1412 N N . ALA A 1 183 ? -3.293 9.182 23.461 1.00 80.25 183 ALA A N 1
ATOM 1413 C CA . ALA A 1 183 ? -4.524 8.804 24.156 1.00 80.25 183 ALA A CA 1
ATOM 1414 C C . ALA A 1 183 ? -5.675 8.413 23.210 1.00 80.25 183 ALA A C 1
ATOM 1416 O O . ALA A 1 183 ? -6.597 7.738 23.649 1.00 80.25 183 ALA A O 1
ATOM 1417 N N . GLN A 1 184 ? -5.643 8.866 21.950 1.00 83.88 184 GLN A N 1
ATOM 1418 C CA . GLN A 1 184 ? -6.810 8.884 21.047 1.00 83.88 184 GLN A CA 1
ATOM 1419 C C . GLN A 1 184 ? -6.464 8.534 19.603 1.00 83.88 184 GLN A C 1
ATOM 1421 O O . GLN A 1 184 ? -7.191 8.881 18.681 1.00 83.88 184 GLN A O 1
ATOM 1426 N N . ASP A 1 185 ? -5.330 7.882 19.382 1.00 90.25 185 ASP A N 1
ATOM 1427 C CA . ASP A 1 185 ? -4.967 7.411 18.056 1.00 90.25 185 ASP A CA 1
ATOM 1428 C C . ASP A 1 185 ? -4.151 6.125 18.163 1.00 90.25 185 ASP A C 1
ATOM 1430 O O . ASP A 1 185 ? -3.723 5.708 19.244 1.00 90.25 185 ASP A O 1
ATOM 1434 N N . GLY A 1 186 ? -3.939 5.482 17.028 1.00 91.94 186 GLY A N 1
ATOM 1435 C CA . GLY A 1 186 ? -3.116 4.295 16.926 1.00 91.94 186 GLY A CA 1
ATOM 1436 C C . GLY A 1 186 ? -2.748 4.001 15.488 1.00 91.94 186 GLY A C 1
ATOM 1437 O O . GLY A 1 186 ? -3.455 4.366 14.552 1.00 91.94 186 GLY A O 1
ATOM 1438 N N . LEU A 1 187 ? -1.607 3.347 15.322 1.00 94.19 187 LEU A N 1
ATOM 1439 C CA . LEU A 1 187 ? -1.141 2.886 14.032 1.00 94.19 187 LEU A CA 1
ATOM 1440 C C . LEU A 1 187 ? -1.965 1.680 13.606 1.00 94.19 187 LEU A C 1
ATOM 1442 O O . LEU A 1 187 ? -2.014 0.665 14.308 1.00 94.19 187 LEU A O 1
ATOM 1446 N N . ILE A 1 188 ? -2.564 1.798 12.433 1.00 94.25 188 ILE A N 1
ATOM 1447 C CA . ILE A 1 188 ? -3.352 0.757 11.799 1.00 94.25 188 ILE A CA 1
ATOM 1448 C C . ILE A 1 188 ? -2.942 0.596 10.338 1.00 94.25 188 ILE A C 1
ATOM 1450 O O . ILE A 1 188 ? -2.514 1.551 9.685 1.00 94.25 188 ILE A O 1
ATOM 1454 N N . SER A 1 189 ? -3.113 -0.608 9.813 1.00 94.56 189 SER A N 1
ATOM 1455 C CA . SER A 1 189 ? -2.988 -0.890 8.386 1.00 94.56 189 SER A CA 1
ATOM 1456 C C . SER A 1 189 ? -4.269 -1.506 7.846 1.00 94.56 189 SER A C 1
ATOM 1458 O O . SER A 1 189 ? -4.974 -2.226 8.556 1.00 94.56 189 SER A O 1
ATOM 1460 N N . LEU A 1 190 ? -4.547 -1.225 6.576 1.00 95.12 190 LEU A N 1
ATOM 1461 C CA . LEU A 1 190 ? -5.642 -1.809 5.809 1.00 95.12 190 LEU A CA 1
ATOM 1462 C C . LEU A 1 190 ? -5.104 -2.896 4.878 1.00 95.12 190 LEU A C 1
ATOM 1464 O O . LEU A 1 190 ? -3.964 -2.822 4.413 1.00 95.12 190 LEU A O 1
ATOM 1468 N N . HIS A 1 191 ? -5.929 -3.903 4.626 1.00 94.75 191 HIS A N 1
ATOM 1469 C CA . HIS A 1 191 ? -5.589 -5.092 3.857 1.00 94.75 191 HIS A CA 1
ATOM 1470 C C . HIS A 1 191 ? -6.793 -5.522 3.029 1.00 94.75 191 HIS A C 1
ATOM 1472 O O . HIS A 1 191 ? -7.916 -5.497 3.523 1.00 94.75 191 HIS A O 1
ATOM 1478 N N . LEU A 1 192 ? -6.559 -5.963 1.797 1.00 95.06 192 LEU A N 1
ATOM 1479 C CA . LEU A 1 192 ? -7.578 -6.677 1.035 1.00 95.06 192 LEU A CA 1
ATOM 1480 C C . LEU A 1 192 ? -7.591 -8.143 1.457 1.00 95.06 192 LEU A C 1
ATOM 1482 O O . LEU A 1 192 ? -6.530 -8.738 1.666 1.00 95.06 192 LEU A O 1
ATOM 1486 N N . SER A 1 193 ? -8.781 -8.726 1.549 1.00 93.06 193 SER A N 1
ATOM 1487 C CA . SER A 1 193 ? -8.958 -10.128 1.933 1.00 93.06 193 SER A CA 1
ATOM 1488 C C . SER A 1 193 ? -8.244 -11.097 0.991 1.00 93.06 193 SER A C 1
ATOM 1490 O O . SER A 1 193 ? -7.660 -12.075 1.467 1.00 93.06 193 SER A O 1
ATOM 1492 N N . ASP A 1 194 ? -8.197 -10.780 -0.304 1.00 91.75 194 ASP A N 1
ATOM 1493 C CA . ASP A 1 194 ? -7.510 -11.577 -1.327 1.00 91.75 194 ASP A CA 1
ATOM 1494 C C . ASP A 1 194 ? -5.992 -11.641 -1.106 1.00 91.75 194 ASP A C 1
ATOM 1496 O O . ASP A 1 194 ? -5.386 -12.686 -1.330 1.00 91.75 194 ASP A O 1
ATOM 1500 N N . TYR A 1 195 ? -5.389 -10.560 -0.594 1.00 88.38 195 TYR A N 1
ATOM 1501 C CA . TYR A 1 195 ? -3.939 -10.437 -0.375 1.00 88.38 195 TYR A CA 1
ATOM 1502 C C . TYR A 1 195 ? -3.545 -10.493 1.108 1.00 88.38 195 TYR A C 1
ATOM 1504 O O . TYR A 1 195 ? -2.503 -9.974 1.539 1.00 88.38 195 TYR A O 1
ATOM 1512 N N . ARG A 1 196 ? -4.415 -11.059 1.952 1.00 85.38 196 ARG A N 1
ATOM 1513 C CA . ARG A 1 196 ? -4.190 -11.090 3.403 1.00 85.38 196 ARG A CA 1
ATOM 1514 C C . ARG A 1 196 ? -2.971 -11.928 3.785 1.00 85.38 196 ARG A C 1
ATOM 1516 O O . ARG A 1 196 ? -2.339 -11.637 4.791 1.00 85.38 196 ARG A O 1
ATOM 1523 N N . GLN A 1 197 ? -2.644 -12.963 3.009 1.00 84.75 197 GLN A N 1
ATOM 1524 C CA . GLN A 1 197 ? -1.525 -13.857 3.321 1.00 84.75 197 GLN A CA 1
ATOM 1525 C C . GLN A 1 197 ? -0.174 -13.166 3.113 1.00 84.75 197 GLN A C 1
ATOM 1527 O O . GLN A 1 197 ? 0.765 -13.427 3.860 1.00 84.75 197 GLN A O 1
ATOM 1532 N N . GLU A 1 198 ? -0.084 -12.265 2.136 1.00 86.94 198 GLU A N 1
ATOM 1533 C CA . GLU A 1 198 ? 1.135 -11.522 1.830 1.00 86.94 198 GLU A CA 1
ATOM 1534 C C . GLU A 1 198 ? 1.298 -10.285 2.716 1.00 86.94 198 GLU A C 1
ATOM 1536 O O . GLU A 1 198 ? 2.416 -9.910 3.063 1.00 86.94 198 GLU A O 1
ATOM 1541 N N . THR A 1 199 ? 0.189 -9.631 3.068 1.00 86.44 199 THR A N 1
ATOM 1542 C CA . THR A 1 199 ? 0.226 -8.310 3.714 1.00 86.44 199 THR A CA 1
ATOM 1543 C C . THR A 1 199 ? 0.019 -8.361 5.226 1.00 86.44 199 THR A C 1
ATOM 1545 O O . THR A 1 199 ? 0.485 -7.470 5.937 1.00 86.44 199 THR A O 1
ATOM 1548 N N . LEU A 1 200 ? -0.659 -9.386 5.747 1.00 84.50 200 LEU A N 1
ATOM 1549 C CA . LEU A 1 200 ? -1.035 -9.489 7.155 1.00 84.50 200 LEU A CA 1
ATOM 1550 C C . LEU A 1 200 ? -0.103 -10.479 7.870 1.00 84.50 200 LEU A C 1
ATOM 1552 O O . LEU A 1 200 ? -0.386 -11.666 8.009 1.00 84.50 200 LEU A O 1
ATOM 1556 N N . LEU A 1 201 ? 1.046 -9.970 8.320 1.00 77.88 201 LEU A N 1
ATOM 1557 C CA . LEU A 1 201 ? 2.038 -10.758 9.060 1.00 77.88 201 LEU A CA 1
ATOM 1558 C C . LEU A 1 201 ? 1.478 -11.248 10.414 1.00 77.88 201 LEU A C 1
ATOM 1560 O O . LEU A 1 201 ? 0.596 -10.601 10.975 1.00 77.88 201 LEU A O 1
ATOM 1564 N N . PRO A 1 202 ? 1.983 -12.339 11.010 1.00 75.50 202 PRO A N 1
ATOM 1565 C CA . PRO A 1 202 ? 1.551 -12.766 12.343 1.00 75.50 202 PRO A CA 1
ATOM 1566 C C . PRO A 1 202 ? 1.772 -11.684 13.416 1.00 75.50 202 PRO A C 1
ATOM 1568 O O . PRO A 1 202 ? 2.744 -10.931 13.347 1.00 75.50 202 PRO A O 1
ATOM 1571 N N . ALA A 1 203 ? 0.888 -11.628 14.422 1.00 69.94 203 ALA A N 1
ATOM 1572 C CA . ALA A 1 203 ? 0.935 -10.663 15.532 1.00 69.94 203 ALA A CA 1
ATOM 1573 C C . ALA A 1 203 ? 2.296 -10.609 16.246 1.00 69.94 203 ALA A C 1
ATOM 1575 O O . ALA A 1 203 ? 2.779 -9.534 16.590 1.00 69.94 203 ALA A O 1
ATOM 1576 N N . ASP A 1 204 ? 2.923 -11.773 16.412 1.00 66.75 204 ASP A N 1
ATOM 1577 C CA . ASP A 1 204 ? 4.048 -11.938 17.325 1.00 66.75 204 ASP A CA 1
ATOM 1578 C C . ASP A 1 204 ? 5.428 -11.735 16.709 1.00 66.75 204 ASP A C 1
ATOM 1580 O O . ASP A 1 204 ? 6.392 -11.649 17.462 1.00 66.75 204 ASP A O 1
ATOM 1584 N N . GLU A 1 205 ? 5.578 -11.705 15.380 1.00 61.16 205 GLU A N 1
ATOM 1585 C CA . GLU A 1 205 ? 6.897 -11.710 14.707 1.00 61.16 205 GLU A CA 1
ATOM 1586 C C . GLU A 1 205 ? 7.934 -12.679 15.349 1.00 61.16 205 GLU A C 1
ATOM 1588 O O . GLU A 1 205 ? 9.140 -12.441 15.315 1.00 61.16 205 GLU A O 1
ATOM 1593 N N . GLY A 1 206 ? 7.483 -13.766 15.993 1.00 55.09 206 GLY A N 1
ATOM 1594 C CA . GLY A 1 206 ? 8.340 -14.713 16.719 1.00 55.09 206 GLY A CA 1
ATOM 1595 C C . GLY A 1 206 ? 8.853 -14.271 18.103 1.00 55.09 206 GLY A C 1
ATOM 1596 O O . GLY A 1 206 ? 9.717 -14.949 18.658 1.00 55.09 206 GLY A O 1
ATOM 1597 N N . LYS A 1 207 ? 8.353 -13.177 18.692 1.00 59.47 207 LYS A N 1
ATOM 1598 C CA . LYS A 1 207 ? 8.678 -12.752 20.065 1.00 59.47 207 LYS A CA 1
ATOM 1599 C C . LYS A 1 207 ? 7.654 -13.303 21.064 1.00 59.47 207 LYS A C 1
ATOM 1601 O O . LYS A 1 207 ? 6.456 -13.190 20.821 1.00 59.47 207 LYS A O 1
ATOM 1606 N N . PRO A 1 208 ? 8.086 -13.857 22.212 1.00 61.22 208 PRO A N 1
ATOM 1607 C CA . PRO A 1 208 ? 7.159 -14.312 23.238 1.00 61.22 208 PRO A CA 1
ATOM 1608 C C . PRO A 1 208 ? 6.494 -13.099 23.899 1.00 61.22 208 PRO A C 1
ATOM 1610 O O . PRO A 1 208 ? 7.130 -12.358 24.650 1.00 61.22 208 PRO A O 1
ATOM 1613 N N . VAL A 1 209 ? 5.213 -12.884 23.608 1.00 72.81 209 VAL A N 1
ATOM 1614 C CA . VAL A 1 209 ? 4.389 -11.878 24.281 1.00 72.81 209 VAL A CA 1
ATOM 1615 C C . VAL A 1 209 ? 3.662 -12.541 25.446 1.00 72.81 209 VAL A C 1
ATOM 1617 O O . VAL A 1 209 ? 2.915 -13.501 25.270 1.00 72.81 209 VAL A O 1
ATOM 1620 N N . THR A 1 210 ? 3.847 -12.010 26.654 1.00 82.88 210 THR A N 1
ATOM 1621 C CA . THR A 1 210 ? 3.078 -12.445 27.825 1.00 82.88 210 THR A CA 1
ATOM 1622 C C . THR A 1 210 ? 1.697 -11.791 27.789 1.00 82.88 210 THR A C 1
ATOM 1624 O O . THR A 1 210 ? 1.559 -10.579 27.974 1.00 82.88 210 THR A O 1
ATOM 1627 N N . LEU A 1 211 ? 0.666 -12.594 27.528 1.00 86.38 211 LEU A N 1
ATOM 1628 C CA . LEU A 1 211 ? -0.737 -12.181 27.607 1.00 86.38 211 LEU A CA 1
ATOM 1629 C C . LEU A 1 211 ? -1.265 -12.367 29.031 1.00 86.38 211 LEU A C 1
ATOM 1631 O O . LEU A 1 211 ? -0.924 -13.352 29.689 1.00 86.38 211 LEU A O 1
ATOM 1635 N N . SER A 1 212 ? -2.119 -11.454 29.501 1.00 89.88 212 SER A N 1
ATOM 1636 C CA . SER A 1 212 ? -2.801 -11.625 30.791 1.00 89.88 212 SER A CA 1
ATOM 1637 C C . SER A 1 212 ? -3.782 -12.804 30.748 1.00 89.88 212 SER A C 1
ATOM 1639 O O . SER A 1 212 ? -4.232 -13.204 29.673 1.00 89.88 212 SER A O 1
ATOM 1641 N N . LEU A 1 213 ? -4.160 -13.349 31.910 1.00 89.88 213 LEU A N 1
ATOM 1642 C CA . LEU A 1 213 ? -5.154 -14.432 31.983 1.00 89.88 213 LEU A CA 1
ATOM 1643 C C . LEU A 1 213 ? -6.483 -14.037 31.320 1.00 89.88 213 LEU A C 1
ATOM 1645 O O . LEU A 1 213 ? -7.078 -14.834 30.601 1.00 89.88 213 LEU A O 1
ATOM 1649 N N . LEU A 1 214 ? -6.900 -12.779 31.490 1.00 90.44 214 LEU A N 1
ATOM 1650 C CA . LEU A 1 214 ? -8.107 -12.245 30.865 1.00 90.44 214 LEU A CA 1
ATOM 1651 C C . LEU A 1 214 ? -7.975 -12.145 29.338 1.00 90.44 214 LEU A C 1
ATOM 1653 O O . LEU A 1 214 ? -8.892 -12.530 28.619 1.00 90.44 214 LEU A O 1
ATOM 1657 N N . GLN A 1 215 ? -6.822 -11.707 28.825 1.00 90.88 215 GLN A N 1
ATOM 1658 C CA . GLN A 1 215 ? -6.548 -11.673 27.383 1.00 90.88 215 GLN A CA 1
ATOM 1659 C C . GLN A 1 215 ? -6.520 -13.079 26.767 1.00 90.88 215 GLN A C 1
ATOM 1661 O O . GLN A 1 215 ? -7.062 -13.288 25.684 1.00 90.88 215 GLN A O 1
ATOM 1666 N N . GLN A 1 216 ? -5.931 -14.056 27.461 1.00 90.56 216 GLN A N 1
ATOM 1667 C CA . GLN A 1 216 ? -5.918 -15.456 27.026 1.00 90.56 216 GLN A CA 1
ATOM 1668 C C . GLN A 1 216 ? -7.333 -16.048 26.992 1.00 90.56 216 GLN A C 1
ATOM 1670 O O . GLN A 1 216 ? -7.700 -16.680 26.002 1.00 90.56 216 GLN A O 1
ATOM 1675 N N . ALA A 1 217 ? -8.139 -15.794 28.031 1.00 89.56 217 ALA A N 1
ATOM 1676 C CA . ALA A 1 217 ? -9.540 -16.205 28.081 1.00 89.56 217 ALA A CA 1
ATOM 1677 C C . ALA A 1 217 ? -10.338 -15.603 26.912 1.00 89.56 217 ALA A C 1
ATOM 1679 O O . ALA A 1 217 ? -10.992 -16.339 26.172 1.00 89.56 217 ALA A O 1
ATOM 1680 N N . LEU A 1 218 ? -10.196 -14.294 26.665 1.00 89.38 218 LEU A N 1
ATOM 1681 C CA . LEU A 1 218 ? -10.826 -13.609 25.531 1.00 89.38 218 LEU A CA 1
ATOM 1682 C C . LEU A 1 218 ? -10.452 -14.245 24.186 1.00 89.38 218 LEU A C 1
ATOM 1684 O O . LEU A 1 218 ? -11.339 -14.575 23.403 1.00 89.38 218 LEU A O 1
ATOM 1688 N N . LEU A 1 219 ? -9.162 -14.468 23.920 1.00 88.94 219 LEU A N 1
ATOM 1689 C CA . LEU A 1 219 ? -8.726 -15.100 22.670 1.00 88.94 219 LEU A CA 1
ATOM 1690 C C . LEU A 1 219 ? -9.227 -16.542 22.535 1.00 88.94 219 LEU A C 1
ATOM 1692 O O . LEU A 1 219 ? -9.549 -16.969 21.427 1.00 88.94 219 LEU A O 1
ATOM 1696 N N . SER A 1 220 ? -9.299 -17.296 23.637 1.00 88.44 220 SER A N 1
ATOM 1697 C CA . SER A 1 220 ? -9.822 -18.666 23.619 1.00 88.44 220 SER A CA 1
ATOM 1698 C C . SER A 1 220 ? -11.308 -18.712 23.260 1.00 88.44 220 SER A C 1
ATOM 1700 O O . SER A 1 220 ? -11.689 -19.497 22.399 1.00 88.44 220 SER A O 1
ATOM 1702 N N . LEU A 1 221 ? -12.112 -17.802 23.818 1.00 87.62 221 LEU A N 1
ATOM 1703 C CA . LEU A 1 221 ? -13.542 -17.696 23.523 1.00 87.62 221 LEU A CA 1
ATOM 1704 C C . LEU A 1 221 ? -13.793 -17.221 22.090 1.00 87.62 221 LEU A C 1
ATOM 1706 O O . LEU A 1 221 ? -14.636 -17.769 21.388 1.00 87.62 221 LEU A O 1
ATOM 1710 N N . LEU A 1 222 ? -13.034 -16.228 21.620 1.00 85.12 222 LEU A N 1
ATOM 1711 C CA . LEU A 1 222 ? -13.195 -15.686 20.267 1.00 85.12 222 LEU A CA 1
ATOM 1712 C C . LEU A 1 222 ? -12.760 -16.682 19.178 1.00 85.12 222 LEU A C 1
ATOM 1714 O O . LEU A 1 222 ? -13.282 -16.637 18.065 1.00 85.12 222 LEU A O 1
ATOM 1718 N N . ARG A 1 223 ? -11.861 -17.624 19.498 1.00 84.44 223 ARG A N 1
ATOM 1719 C CA . ARG A 1 223 ? -11.483 -18.738 18.611 1.00 84.44 223 ARG A CA 1
ATOM 1720 C C . ARG A 1 223 ? -12.614 -19.727 18.345 1.00 84.44 223 ARG A C 1
ATOM 1722 O O . ARG A 1 223 ? -12.597 -20.359 17.293 1.00 84.44 223 ARG A O 1
ATOM 1729 N N . GLU A 1 224 ? -13.580 -19.852 19.254 1.00 79.44 224 GLU A N 1
ATOM 1730 C CA . GLU A 1 224 ? -14.777 -20.683 19.043 1.00 79.44 224 GLU A CA 1
ATOM 1731 C C . GLU A 1 224 ? -15.670 -20.124 17.917 1.00 79.44 224 GLU A C 1
ATOM 1733 O O . GLU A 1 224 ? -16.536 -20.831 17.401 1.00 79.44 224 GLU A O 1
ATOM 1738 N N . GLY A 1 225 ? -15.418 -18.880 17.489 1.00 70.44 225 GLY A N 1
ATOM 1739 C CA . GLY A 1 225 ? -16.162 -18.183 16.447 1.00 70.44 225 GLY A CA 1
ATOM 1740 C C . GLY A 1 225 ? -17.450 -17.540 16.967 1.00 70.44 225 GLY A C 1
ATOM 1741 O O . GLY A 1 225 ? -17.858 -17.748 18.107 1.00 70.44 225 GLY A O 1
ATOM 1742 N N . GLY A 1 226 ? -18.090 -16.729 16.120 1.00 66.06 226 GLY A N 1
ATOM 1743 C CA . GLY A 1 226 ? -19.360 -16.054 16.414 1.00 66.06 226 GLY A CA 1
ATOM 1744 C C . GLY A 1 226 ? -19.234 -14.556 16.719 1.00 66.06 226 GLY A C 1
ATOM 1745 O O . GLY A 1 226 ? -18.183 -14.065 17.125 1.00 66.06 226 GLY A O 1
ATOM 1746 N N . GLY A 1 227 ? -20.326 -13.817 16.498 1.00 69.44 227 GLY A N 1
ATOM 1747 C CA . GLY A 1 227 ? -20.453 -12.418 16.908 1.00 69.44 227 GLY A CA 1
ATOM 1748 C C . GLY A 1 227 ? -20.805 -12.344 18.391 1.00 69.44 227 GLY A C 1
ATOM 1749 O O . GLY A 1 227 ? -21.935 -12.647 18.776 1.00 69.44 227 GLY A O 1
ATOM 1750 N N . TRP A 1 228 ? -19.838 -11.972 19.225 1.00 75.56 228 TRP A N 1
ATOM 1751 C CA . TRP A 1 228 ? -20.005 -11.937 20.676 1.00 75.56 228 TRP A CA 1
ATOM 1752 C C . TRP A 1 228 ? -20.340 -10.535 21.168 1.00 75.56 228 TRP A C 1
ATOM 1754 O O . TRP A 1 228 ? -19.616 -9.577 20.905 1.00 75.56 228 TRP A O 1
ATOM 1764 N N . PHE A 1 229 ? -21.396 -10.416 21.969 1.00 77.50 229 PHE A N 1
ATOM 1765 C CA . PHE A 1 229 ? -21.625 -9.205 22.752 1.00 77.50 229 PHE A CA 1
ATOM 1766 C C . PHE A 1 229 ? -20.927 -9.304 24.112 1.00 77.50 229 PHE A C 1
ATOM 1768 O O . PHE A 1 229 ? -20.933 -10.365 24.732 1.00 77.50 229 PHE A O 1
ATOM 1775 N N . VAL A 1 230 ? -20.421 -8.187 24.651 1.00 75.25 230 VAL A N 1
ATOM 1776 C CA . VAL A 1 230 ? -19.735 -8.155 25.965 1.00 75.25 230 VAL A CA 1
ATOM 1777 C C . VAL A 1 230 ? -20.573 -8.804 27.075 1.00 75.25 230 VAL A C 1
ATOM 1779 O O . VAL A 1 230 ? -20.068 -9.633 27.823 1.00 75.25 230 VAL A O 1
ATOM 1782 N N . ARG A 1 231 ? -21.888 -8.541 27.117 1.00 81.81 231 ARG A N 1
ATOM 1783 C CA . ARG A 1 231 ? -22.822 -9.164 28.080 1.00 81.81 231 ARG A CA 1
ATOM 1784 C C . ARG A 1 231 ? -22.868 -10.700 28.017 1.00 81.81 231 ARG A C 1
ATOM 1786 O O . ARG A 1 231 ? -23.240 -11.337 28.990 1.00 81.81 231 ARG A O 1
ATOM 1793 N N . GLN A 1 232 ? -22.535 -11.286 26.866 1.00 83.81 232 GLN A N 1
ATOM 1794 C CA . GLN A 1 232 ? -22.463 -12.738 26.665 1.00 83.81 232 GLN A CA 1
ATOM 1795 C C . GLN A 1 232 ? -21.072 -13.290 27.000 1.00 83.81 232 GLN A C 1
ATOM 1797 O O . GLN A 1 232 ? -20.957 -14.458 27.363 1.00 83.81 232 GLN A O 1
ATOM 1802 N N . LEU A 1 233 ? -20.031 -12.458 26.891 1.00 83.25 233 LEU A N 1
ATOM 1803 C CA . LEU A 1 233 ? -18.660 -12.814 27.246 1.00 83.25 233 LEU A CA 1
ATOM 1804 C C . LEU A 1 233 ? -18.468 -12.871 28.763 1.00 83.25 233 LEU A C 1
ATOM 1806 O O . LEU A 1 233 ? -17.842 -13.811 29.245 1.00 83.25 233 LEU A O 1
ATOM 1810 N N . VAL A 1 234 ? -19.044 -11.921 29.511 1.00 84.81 234 VAL A N 1
ATOM 1811 C CA . VAL A 1 234 ? -18.856 -11.807 30.971 1.00 84.81 234 VAL A CA 1
ATOM 1812 C C . VAL A 1 234 ? -19.110 -13.139 31.699 1.00 84.81 234 VAL A C 1
ATOM 1814 O O . VAL A 1 234 ? -18.174 -13.621 32.332 1.00 84.81 234 VAL A O 1
ATOM 1817 N N . PRO A 1 235 ? -20.266 -13.828 31.559 1.00 85.94 235 PRO A N 1
ATOM 1818 C CA . PRO A 1 235 ? -20.512 -15.068 32.306 1.00 85.94 235 PRO A CA 1
ATOM 1819 C C . PRO A 1 235 ? -19.522 -16.196 31.977 1.00 85.94 235 PRO A C 1
ATOM 1821 O O . PRO A 1 235 ? -19.156 -16.991 32.846 1.00 85.94 235 PRO A O 1
ATOM 1824 N N . ARG A 1 236 ? -19.0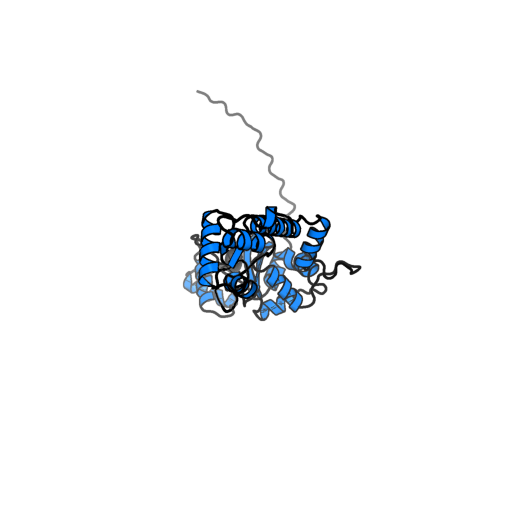67 -16.270 30.719 1.00 85.56 236 ARG A N 1
ATOM 1825 C CA . ARG A 1 236 ? -18.099 -17.280 30.268 1.00 85.56 236 ARG A CA 1
ATOM 1826 C C . ARG A 1 236 ? -16.703 -17.004 30.819 1.00 85.56 236 ARG A C 1
ATOM 1828 O O . ARG A 1 236 ? -16.067 -17.918 31.336 1.00 85.56 236 ARG A O 1
ATOM 1835 N N . ILE A 1 237 ? -16.267 -15.745 30.774 1.00 86.62 237 ILE A N 1
ATOM 1836 C CA . ILE A 1 237 ? -14.985 -15.314 31.340 1.00 86.62 237 ILE A CA 1
ATOM 1837 C C . ILE A 1 237 ? -14.981 -15.537 32.857 1.00 86.62 237 ILE A C 1
ATOM 1839 O O . ILE A 1 237 ? -14.017 -16.091 33.378 1.00 86.62 237 ILE A O 1
ATOM 1843 N N . THR A 1 238 ? -16.072 -15.199 33.554 1.00 86.81 238 THR A N 1
ATOM 1844 C CA . THR A 1 238 ? -16.214 -15.435 35.000 1.00 86.81 238 THR A CA 1
ATOM 1845 C C . THR A 1 238 ? -16.070 -16.913 35.352 1.00 86.81 238 THR A C 1
ATOM 1847 O O . THR A 1 238 ? -15.379 -17.257 36.308 1.00 86.81 238 THR A O 1
ATOM 1850 N N . THR A 1 239 ? -16.668 -17.803 34.555 1.00 86.06 239 THR A N 1
ATOM 1851 C CA . THR A 1 239 ? -16.561 -19.258 34.756 1.00 86.06 239 THR A CA 1
ATOM 1852 C C . THR A 1 239 ? -15.121 -19.751 34.576 1.00 86.06 239 THR A C 1
ATOM 1854 O O . THR A 1 239 ? -14.664 -20.609 35.325 1.00 86.06 239 THR A O 1
ATOM 1857 N N . GLN A 1 240 ? -14.391 -19.198 33.604 1.00 85.62 240 GLN A N 1
ATOM 1858 C CA . GLN A 1 240 ? -13.020 -19.603 33.282 1.00 85.62 240 GLN A CA 1
ATOM 1859 C C . GLN A 1 240 ? -11.975 -19.032 34.254 1.00 85.62 240 GLN A C 1
ATOM 1861 O O . GLN A 1 240 ? -10.986 -19.700 34.548 1.00 85.62 240 GLN A O 1
ATOM 1866 N N . LEU A 1 241 ? -12.179 -17.807 34.749 1.00 85.12 241 LEU A N 1
ATOM 1867 C CA . LEU A 1 241 ? -11.243 -17.107 35.638 1.00 85.12 241 LEU A CA 1
ATOM 1868 C C . LEU A 1 241 ? -11.604 -17.216 37.126 1.00 85.12 241 LEU A C 1
ATOM 1870 O O . LEU A 1 241 ? -10.827 -16.765 37.963 1.00 85.12 241 LEU A O 1
ATOM 1874 N N . ALA A 1 242 ? -12.770 -17.781 37.458 1.00 84.81 242 ALA A N 1
ATOM 1875 C CA . ALA A 1 242 ? -13.343 -17.814 38.809 1.00 84.81 242 ALA A CA 1
ATOM 1876 C C . ALA A 1 242 ? -13.466 -16.426 39.482 1.00 84.81 242 ALA A C 1
ATOM 1878 O O . ALA A 1 242 ? -13.582 -16.323 40.702 1.00 84.81 242 ALA A O 1
ATOM 1879 N N . GLN A 1 243 ? -13.457 -15.357 38.684 1.00 84.56 243 GLN A N 1
ATOM 1880 C CA . GLN A 1 243 ? -13.580 -13.968 39.110 1.00 84.56 243 GLN A CA 1
ATOM 1881 C C . GLN A 1 243 ? -14.403 -13.216 38.069 1.00 84.56 243 GLN A C 1
ATOM 1883 O O . GLN A 1 243 ? -14.153 -13.352 36.872 1.00 84.56 243 GLN A O 1
ATOM 1888 N N . GLU A 1 244 ? -15.369 -12.420 38.522 1.00 84.25 244 GLU A N 1
ATOM 1889 C CA . GLU A 1 244 ? -16.149 -11.555 37.641 1.00 84.25 244 GLU A CA 1
ATOM 1890 C C . GLU A 1 244 ? -15.312 -10.321 37.265 1.00 84.25 244 GLU A C 1
ATOM 1892 O O . GLU A 1 244 ? -14.940 -9.552 38.158 1.00 84.25 244 GLU A O 1
ATOM 1897 N N . PRO A 1 245 ? -14.947 -10.138 35.982 1.00 82.75 245 PRO A N 1
ATOM 1898 C CA . PRO A 1 245 ? -14.202 -8.964 35.557 1.00 82.75 245 PRO A CA 1
ATOM 1899 C C . PRO A 1 245 ? -15.128 -7.759 35.403 1.00 82.75 245 PRO A C 1
ATOM 1901 O O . PRO A 1 245 ? -16.266 -7.894 34.947 1.00 82.75 245 PRO A O 1
ATOM 1904 N N . ASP A 1 246 ? -14.611 -6.567 35.702 1.00 86.44 246 ASP A N 1
ATOM 1905 C CA . ASP A 1 246 ? -15.298 -5.321 35.370 1.00 86.44 246 ASP A CA 1
ATOM 1906 C C . ASP A 1 246 ? -15.447 -5.219 33.833 1.00 86.44 246 ASP A C 1
ATOM 1908 O O . ASP A 1 246 ? -14.471 -5.435 33.100 1.00 86.44 246 ASP A O 1
ATOM 1912 N N . PRO A 1 247 ? -16.637 -4.886 33.299 1.00 84.12 247 PRO A N 1
ATOM 1913 C CA . PRO A 1 247 ? -16.812 -4.571 31.884 1.00 84.12 247 PRO A CA 1
ATOM 1914 C C . PRO A 1 247 ? -15.777 -3.586 31.314 1.00 84.12 247 PRO A C 1
ATOM 1916 O O . PRO A 1 247 ? -15.391 -3.719 30.148 1.00 84.12 247 PRO A O 1
ATOM 1919 N N . ALA A 1 248 ? -15.303 -2.622 32.112 1.00 86.56 248 ALA A N 1
ATOM 1920 C CA . ALA A 1 248 ? -14.261 -1.682 31.700 1.00 86.56 248 ALA A CA 1
ATOM 1921 C C . ALA A 1 248 ? -12.909 -2.375 31.447 1.00 86.56 248 ALA A C 1
ATOM 1923 O O . ALA A 1 248 ? -12.235 -2.071 30.457 1.00 86.56 248 ALA A O 1
ATOM 1924 N N . ASP A 1 249 ? -12.546 -3.352 32.282 1.00 88.69 249 ASP A N 1
ATOM 1925 C CA . ASP A 1 249 ? -11.311 -4.130 32.136 1.00 88.69 249 ASP A CA 1
ATOM 1926 C C . ASP A 1 249 ? -11.356 -5.020 30.891 1.00 88.69 249 ASP A C 1
ATOM 1928 O O . ASP A 1 249 ? -10.357 -5.154 30.182 1.00 88.69 249 ASP A O 1
ATOM 1932 N N . ILE A 1 250 ? -12.529 -5.581 30.574 1.00 87.69 250 ILE A N 1
ATOM 1933 C CA . ILE A 1 250 ? -12.732 -6.358 29.343 1.00 87.69 250 ILE A CA 1
ATOM 1934 C C . ILE A 1 250 ? -12.504 -5.473 28.116 1.00 87.69 250 ILE A C 1
ATOM 1936 O O . ILE A 1 250 ? -11.774 -5.859 27.203 1.00 87.69 250 ILE A O 1
ATOM 1940 N N . TYR A 1 251 ? -13.096 -4.277 28.103 1.00 86.44 251 TYR A N 1
ATOM 1941 C CA . TYR A 1 251 ? -12.946 -3.338 26.993 1.00 86.44 251 TYR A CA 1
ATOM 1942 C C . TYR A 1 251 ? -11.488 -2.893 26.811 1.00 86.44 251 TYR A C 1
ATOM 1944 O O . TYR A 1 251 ? -10.975 -2.897 25.691 1.00 86.44 251 TYR A O 1
ATOM 1952 N N . SER A 1 252 ? -10.803 -2.575 27.913 1.00 88.38 252 SER A N 1
ATOM 1953 C CA . SER A 1 252 ? -9.378 -2.230 27.918 1.00 88.38 252 SER A CA 1
ATOM 1954 C C . SER A 1 252 ? -8.520 -3.366 27.349 1.00 88.38 252 SER A C 1
ATOM 1956 O O . SER A 1 252 ? -7.738 -3.165 26.419 1.00 88.38 252 SER A O 1
ATOM 1958 N N . ALA A 1 253 ? -8.740 -4.599 27.814 1.00 90.25 253 ALA A N 1
ATOM 1959 C CA . ALA A 1 253 ? -7.996 -5.760 27.342 1.00 90.25 253 ALA A CA 1
ATOM 1960 C C . ALA A 1 253 ? -8.260 -6.100 25.868 1.00 90.25 253 ALA A C 1
ATOM 1962 O O . ALA A 1 253 ? -7.345 -6.549 25.175 1.00 90.25 253 ALA A O 1
ATOM 1963 N N . MET A 1 254 ? -9.483 -5.884 25.370 1.00 88.81 254 MET A N 1
ATOM 1964 C CA . MET A 1 254 ? -9.792 -6.030 23.947 1.00 88.81 254 MET A CA 1
ATOM 1965 C C . MET A 1 254 ? -9.023 -5.012 23.104 1.00 88.81 254 MET A C 1
ATOM 1967 O O . MET A 1 254 ? -8.430 -5.396 22.098 1.00 88.81 254 MET A O 1
ATOM 1971 N N . TRP A 1 255 ? -8.977 -3.743 23.518 1.00 88.81 255 TRP A N 1
ATOM 1972 C CA . TRP A 1 255 ? -8.183 -2.728 22.821 1.00 88.81 255 TRP A CA 1
ATOM 1973 C C . TRP A 1 255 ? -6.688 -3.031 22.858 1.00 88.81 255 TRP A C 1
ATOM 1975 O O . TRP A 1 255 ? -6.025 -2.917 21.830 1.00 88.81 255 TRP A O 1
ATOM 1985 N N . ASP A 1 256 ? -6.163 -3.504 23.987 1.00 89.44 256 ASP A N 1
ATOM 1986 C CA . ASP A 1 256 ? -4.778 -3.972 24.067 1.00 89.44 256 ASP A CA 1
ATOM 1987 C C . ASP A 1 256 ? -4.494 -5.091 23.056 1.00 89.44 256 ASP A C 1
ATOM 1989 O O . ASP A 1 256 ? -3.451 -5.092 22.401 1.00 89.44 256 ASP A O 1
ATOM 1993 N N . LEU A 1 257 ? -5.417 -6.045 22.902 1.00 89.94 257 LEU A N 1
ATOM 1994 C CA . LEU A 1 257 ? -5.299 -7.127 21.922 1.00 89.94 257 LEU A CA 1
ATOM 1995 C C . LEU A 1 257 ? -5.418 -6.630 20.475 1.00 89.94 257 LEU A C 1
ATOM 1997 O O . LEU A 1 257 ? -4.694 -7.127 19.610 1.00 89.94 257 LEU A O 1
ATOM 2001 N N . VAL A 1 258 ? -6.282 -5.646 20.212 1.00 90.56 258 VAL A N 1
ATOM 2002 C CA . VAL A 1 258 ? -6.402 -4.974 18.909 1.00 90.56 258 VAL A CA 1
ATOM 2003 C C . VAL A 1 258 ? -5.098 -4.279 18.542 1.00 90.56 258 VAL A C 1
ATOM 2005 O O . VAL A 1 258 ? -4.582 -4.478 17.444 1.00 90.56 258 VAL A O 1
ATOM 2008 N N . TRP A 1 259 ? -4.516 -3.509 19.464 1.00 89.94 259 TRP A N 1
ATOM 2009 C CA . TRP A 1 259 ? -3.257 -2.807 19.220 1.00 89.94 259 TRP A CA 1
ATOM 2010 C C . TRP A 1 259 ? -2.066 -3.744 19.092 1.00 89.94 259 TRP A C 1
ATOM 2012 O O . TRP A 1 259 ? -1.092 -3.386 18.446 1.00 89.94 259 TRP A O 1
ATOM 2022 N N . ARG A 1 260 ? -2.139 -4.947 19.660 1.00 87.50 260 ARG A N 1
ATOM 2023 C CA . ARG A 1 260 ? -1.150 -6.012 19.439 1.00 87.50 260 ARG A CA 1
ATOM 2024 C C . ARG A 1 260 ? -1.409 -6.808 18.153 1.00 87.50 260 ARG A C 1
ATOM 2026 O O . ARG A 1 260 ? -0.587 -7.636 17.775 1.00 87.50 260 ARG A O 1
ATOM 2033 N N . GLY A 1 261 ? -2.528 -6.567 17.470 1.00 87.88 261 GLY A N 1
ATOM 2034 C CA . GLY A 1 261 ? -2.886 -7.227 16.218 1.00 87.88 261 GLY A CA 1
ATOM 2035 C C . GLY A 1 261 ? -3.419 -8.653 16.369 1.00 87.88 261 GLY A C 1
ATOM 2036 O O . GLY A 1 261 ? -3.447 -9.379 15.379 1.00 87.88 261 GLY A O 1
ATOM 2037 N N . TYR A 1 262 ? -3.834 -9.068 17.573 1.00 86.12 262 TYR A N 1
ATOM 2038 C CA . TYR A 1 262 ? -4.505 -10.361 17.781 1.00 86.12 262 TYR A CA 1
ATOM 2039 C C . TYR A 1 262 ? -6.001 -10.305 17.490 1.00 86.12 262 TYR A C 1
ATOM 2041 O O . TYR A 1 262 ? -6.605 -11.332 17.188 1.00 86.12 262 TYR A O 1
ATOM 2049 N N . LEU A 1 263 ? -6.595 -9.119 17.619 1.00 86.75 263 LEU A N 1
ATOM 2050 C CA . LEU A 1 263 ? -7.997 -8.874 17.323 1.00 86.75 263 LEU A CA 1
ATOM 2051 C C . LEU A 1 263 ? -8.125 -7.831 16.220 1.00 86.75 263 LEU A C 1
ATOM 2053 O O . LEU A 1 263 ? -7.356 -6.875 16.141 1.00 86.75 263 LEU A O 1
ATOM 2057 N N . THR A 1 264 ? -9.140 -8.024 15.393 1.00 81.44 264 THR A N 1
ATOM 2058 C CA . THR A 1 264 ? -9.644 -7.035 14.446 1.00 81.44 264 THR A CA 1
ATOM 2059 C C . THR A 1 264 ? -11.138 -6.870 14.694 1.00 81.44 264 THR A C 1
ATOM 2061 O O . THR A 1 264 ? -11.777 -7.779 15.230 1.00 81.44 264 THR A O 1
ATOM 2064 N N . MET A 1 265 ? -11.683 -5.708 14.353 1.00 77.88 265 MET A N 1
ATOM 2065 C CA . MET A 1 265 ? -13.125 -5.469 14.387 1.00 77.88 265 MET A CA 1
ATOM 2066 C C . MET A 1 265 ? -13.632 -5.370 12.951 1.00 77.88 265 MET A C 1
ATOM 2068 O O . MET A 1 265 ? -12.944 -4.874 12.067 1.00 77.88 265 MET A O 1
ATOM 2072 N N . ASP A 1 266 ? -14.856 -5.809 12.724 1.00 76.00 266 ASP A N 1
ATOM 2073 C CA . ASP A 1 266 ? -15.537 -5.786 11.427 1.00 76.00 266 ASP A CA 1
ATOM 2074 C C . ASP A 1 266 ? -16.002 -4.385 10.995 1.00 76.00 266 ASP A C 1
ATOM 2076 O O . ASP A 1 266 ? -16.442 -4.193 9.865 1.00 76.00 266 ASP A O 1
ATOM 2080 N N . THR A 1 267 ? -15.906 -3.387 11.877 1.00 81.75 267 THR A N 1
ATOM 2081 C CA . THR A 1 267 ? -16.378 -2.026 11.613 1.00 81.75 267 THR A CA 1
ATOM 2082 C C . THR A 1 267 ? -15.345 -0.967 11.979 1.00 81.75 267 THR A C 1
ATOM 2084 O O . THR A 1 267 ? -14.637 -1.060 12.984 1.00 81.75 267 THR A O 1
ATOM 2087 N N . TRP A 1 268 ? -15.307 0.106 11.184 1.00 88.88 268 TRP A N 1
ATOM 2088 C CA . TRP A 1 268 ? -14.492 1.287 11.486 1.00 88.88 268 TRP A CA 1
ATOM 2089 C C . TRP A 1 268 ? -15.121 2.191 12.550 1.00 88.88 268 TRP A C 1
ATOM 2091 O O . TRP A 1 268 ? -14.446 3.033 13.138 1.00 88.88 268 TRP A O 1
ATOM 2101 N N . ALA A 1 269 ? -16.417 2.023 12.827 1.00 87.31 269 ALA A N 1
ATOM 2102 C CA . ALA A 1 269 ? -17.167 2.862 13.759 1.00 87.31 269 ALA A CA 1
ATOM 2103 C C . ALA A 1 269 ? -16.538 2.903 15.164 1.00 87.31 269 ALA A C 1
ATOM 2105 O O . ALA A 1 269 ? -16.469 3.968 15.778 1.00 87.31 269 ALA A O 1
ATOM 2106 N N . ALA A 1 270 ? -16.022 1.769 15.650 1.00 85.06 270 ALA A N 1
ATOM 2107 C CA . ALA A 1 270 ? -15.328 1.698 16.934 1.00 85.06 270 ALA A CA 1
ATOM 2108 C C . ALA A 1 270 ? -14.035 2.533 16.942 1.00 85.06 270 ALA A C 1
ATOM 2110 O O . ALA A 1 270 ? -13.780 3.262 17.902 1.00 85.06 270 ALA A O 1
ATOM 2111 N N . LEU A 1 271 ? -13.258 2.493 15.852 1.00 88.06 271 LEU A N 1
ATOM 2112 C CA . LEU A 1 271 ? -12.072 3.335 15.678 1.00 88.06 271 LEU A CA 1
ATOM 2113 C C . LEU A 1 271 ? -12.442 4.817 15.587 1.00 88.06 271 LEU A C 1
ATOM 2115 O O . LEU A 1 271 ? -11.805 5.631 16.249 1.00 88.06 271 LEU A O 1
ATOM 2119 N N . ARG A 1 272 ? -13.496 5.179 14.843 1.00 90.19 272 ARG A N 1
ATOM 2120 C CA . ARG A 1 272 ? -13.990 6.568 14.793 1.00 90.19 272 ARG A CA 1
ATOM 2121 C C . ARG A 1 272 ? -14.407 7.067 16.168 1.00 90.19 272 ARG A C 1
ATOM 2123 O O . ARG A 1 272 ? -14.112 8.202 16.524 1.00 90.19 272 ARG A O 1
ATOM 2130 N N . HIS A 1 273 ? -15.089 6.241 16.958 1.00 88.06 273 HIS A N 1
ATOM 2131 C CA . HIS A 1 273 ? -15.485 6.609 18.317 1.00 88.06 273 HIS A CA 1
ATOM 2132 C C . HIS A 1 273 ? -14.274 6.776 19.247 1.00 88.06 273 HIS A C 1
ATOM 2134 O O . HIS A 1 273 ? -14.235 7.706 20.056 1.00 88.06 273 HIS A O 1
ATOM 2140 N N . PHE A 1 274 ? -13.269 5.911 19.095 1.00 85.31 274 PHE A N 1
ATOM 2141 C CA . PHE A 1 274 ? -12.008 5.997 19.824 1.00 85.31 274 PHE A CA 1
ATOM 2142 C C . PHE A 1 274 ? -11.235 7.285 19.494 1.00 85.31 274 PHE A C 1
ATOM 2144 O O . PHE A 1 274 ? -10.744 7.947 20.406 1.00 85.31 274 PHE A O 1
ATOM 2151 N N . THR A 1 275 ? -11.180 7.683 18.218 1.00 85.50 275 THR A N 1
ATOM 2152 C CA . THR A 1 275 ? -10.447 8.882 17.771 1.00 85.50 275 THR A CA 1
ATOM 2153 C C . THR A 1 275 ? -11.207 10.195 17.967 1.00 85.50 275 THR A C 1
ATOM 2155 O O . THR A 1 275 ? -10.582 11.244 18.101 1.00 85.50 275 THR A O 1
ATOM 2158 N N . SER A 1 276 ? -12.544 10.170 17.998 1.00 79.12 276 SER A N 1
ATOM 2159 C CA . SER A 1 276 ? -13.383 11.372 18.160 1.00 79.12 276 SER A CA 1
ATOM 2160 C C . SER A 1 276 ? -13.774 11.691 19.603 1.00 79.12 276 SER A C 1
ATOM 2162 O O . SER A 1 276 ? -14.219 12.809 19.875 1.00 79.12 276 SER A O 1
ATOM 2164 N N . SER A 1 277 ? -13.626 10.749 20.538 1.00 68.06 277 SER A N 1
ATOM 2165 C CA . SER A 1 277 ? -13.959 11.004 21.942 1.00 68.06 277 SER A CA 1
ATOM 2166 C C . SER A 1 277 ? -13.071 12.121 22.499 1.00 68.06 277 SER A C 1
ATOM 2168 O O . SER A 1 277 ? -11.854 12.002 22.429 1.00 68.06 277 SER A O 1
ATOM 2170 N N . PRO A 1 278 ? -13.612 13.208 23.075 1.00 51.97 278 PRO A N 1
ATOM 2171 C CA . PRO A 1 278 ? -12.792 14.280 23.626 1.00 51.97 278 PRO A CA 1
ATOM 2172 C C . PRO A 1 278 ? -11.967 13.770 24.809 1.00 51.97 278 PRO A C 1
ATOM 2174 O O . PRO A 1 278 ? -12.467 13.032 25.659 1.00 51.97 278 PRO A O 1
ATOM 2177 N N . ALA A 1 279 ? -10.696 14.172 24.881 1.00 50.91 279 ALA A N 1
ATOM 2178 C CA . ALA A 1 279 ? -9.859 13.829 26.025 1.00 50.91 279 ALA A CA 1
ATOM 2179 C C . ALA A 1 279 ? -10.507 14.421 27.283 1.00 50.91 279 ALA A C 1
ATOM 2181 O O . ALA A 1 279 ? -10.983 15.564 27.223 1.00 50.91 279 ALA A O 1
ATOM 2182 N N . PRO A 1 280 ? -10.531 13.705 28.423 1.00 45.97 280 PRO A N 1
ATOM 2183 C CA . PRO A 1 280 ? -10.915 14.322 29.680 1.00 45.97 280 PRO A CA 1
ATOM 2184 C C . PRO A 1 280 ? -10.039 15.561 29.861 1.00 45.97 280 PRO A C 1
ATOM 2186 O O . PRO A 1 280 ? -8.815 15.448 29.960 1.00 45.97 28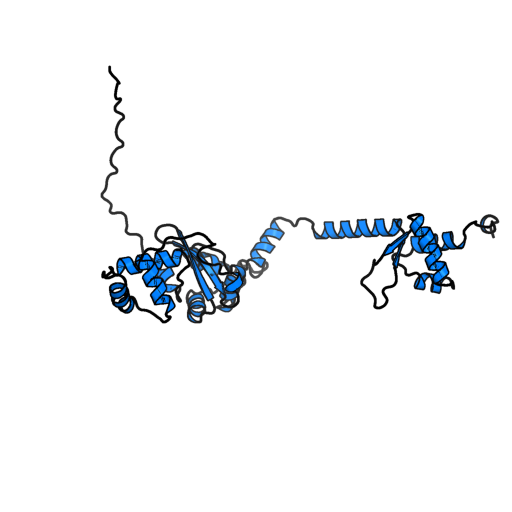0 PRO A O 1
ATOM 2189 N N . ARG A 1 281 ? -10.644 16.757 29.835 1.00 40.09 281 ARG A N 1
ATOM 2190 C CA . ARG A 1 281 ? -9.903 17.991 30.101 1.00 40.09 281 ARG A CA 1
ATOM 2191 C C . ARG A 1 281 ? -9.205 17.809 31.450 1.00 40.09 281 ARG A C 1
ATOM 2193 O O . ARG A 1 281 ? -9.893 17.460 32.416 1.00 40.09 281 ARG A O 1
ATOM 2200 N N . PRO A 1 282 ? -7.884 18.038 31.552 1.00 43.72 282 PRO A N 1
ATOM 2201 C CA . PRO A 1 282 ? -7.243 18.069 32.854 1.00 43.72 282 PRO A CA 1
ATOM 2202 C C . PRO A 1 282 ? -7.988 19.099 33.706 1.00 43.72 282 PRO A C 1
ATOM 2204 O O . PRO A 1 282 ? -8.206 20.234 33.273 1.00 43.72 282 PRO A O 1
ATOM 2207 N N . ARG A 1 283 ? -8.464 18.673 34.882 1.00 42.19 283 ARG A N 1
ATOM 2208 C CA . ARG A 1 283 ? -9.173 19.552 35.819 1.00 42.19 283 ARG A CA 1
ATOM 2209 C C . ARG A 1 283 ? -8.275 20.767 36.098 1.00 42.19 283 ARG A C 1
ATOM 2211 O O . ARG A 1 283 ? -7.134 20.564 36.518 1.00 42.19 283 ARG A O 1
ATOM 2218 N N . PRO A 1 284 ? -8.737 22.010 35.883 1.00 43.47 284 PRO A N 1
ATOM 2219 C CA . PRO A 1 284 ? -7.959 23.188 36.237 1.00 43.47 284 PRO A CA 1
ATOM 2220 C C . PRO A 1 284 ? -7.951 23.296 37.765 1.00 43.47 284 PRO A C 1
ATOM 2222 O O . PRO A 1 284 ? -8.895 23.798 38.366 1.00 43.47 284 PRO A O 1
ATOM 2225 N N . GLY A 1 285 ? -6.931 22.729 38.409 1.00 50.84 285 GLY A N 1
ATOM 2226 C CA . GLY A 1 285 ? -6.898 22.664 39.868 1.00 50.84 285 GLY A CA 1
ATOM 2227 C C . GLY A 1 285 ? -5.798 21.789 40.456 1.00 50.84 285 GLY A C 1
ATOM 2228 O O . GLY A 1 285 ? -6.053 21.068 41.410 1.00 50.84 285 GLY A O 1
ATOM 2229 N N . ALA A 1 286 ? -4.587 21.827 39.906 1.00 43.34 286 ALA A N 1
ATOM 2230 C CA . ALA A 1 286 ? -3.408 21.361 40.629 1.00 43.34 286 ALA A CA 1
ATOM 2231 C C . ALA A 1 286 ? -2.223 22.247 40.241 1.00 43.34 286 ALA A C 1
ATOM 2233 O O . ALA A 1 286 ? -1.707 22.166 39.128 1.00 43.34 286 ALA A O 1
ATOM 2234 N N . HIS A 1 287 ? -1.833 23.149 41.144 1.00 46.84 287 HIS A N 1
ATOM 2235 C CA . HIS A 1 287 ? -0.539 23.814 41.054 1.00 46.84 287 HIS A CA 1
ATOM 2236 C C . HIS A 1 287 ? 0.569 22.750 41.005 1.00 46.84 287 HIS A C 1
ATOM 2238 O O . HIS A 1 287 ? 0.511 21.793 41.783 1.00 46.84 287 HIS A O 1
ATOM 2244 N N . PRO A 1 288 ? 1.579 22.895 40.132 1.00 52.00 288 PRO A N 1
ATOM 2245 C CA . PRO A 1 288 ? 2.746 22.031 40.194 1.00 52.00 288 PRO A CA 1
ATOM 2246 C C . PRO A 1 288 ? 3.457 22.251 41.543 1.00 52.00 288 PRO A C 1
ATOM 2248 O O . PRO A 1 288 ? 3.614 23.403 41.960 1.00 52.00 288 PRO A O 1
ATOM 2251 N N . PRO A 1 289 ? 3.889 21.189 42.248 1.00 47.50 289 PRO A N 1
ATOM 2252 C CA . PRO A 1 289 ? 4.735 21.358 43.419 1.00 47.50 289 PRO A CA 1
ATOM 2253 C C . PRO A 1 289 ? 6.062 21.989 42.980 1.00 47.50 289 PRO A C 1
ATOM 2255 O O . PRO A 1 289 ? 6.659 21.586 41.980 1.00 47.50 289 PRO A O 1
ATOM 2258 N N . GLN A 1 290 ? 6.498 23.014 43.715 1.00 52.00 290 GLN A N 1
ATOM 2259 C CA . GLN A 1 290 ? 7.787 23.668 43.500 1.00 52.00 290 GLN A CA 1
ATOM 2260 C C . GLN A 1 290 ? 8.933 22.642 43.565 1.00 52.00 290 GLN A C 1
ATOM 2262 O O . GLN A 1 290 ? 8.875 21.713 44.376 1.00 52.00 290 GLN A O 1
ATOM 2267 N N . PRO A 1 291 ? 9.994 22.804 42.754 1.00 43.84 291 PRO A N 1
ATOM 2268 C CA . PRO A 1 291 ? 11.156 21.931 42.834 1.00 43.84 291 PRO A CA 1
ATOM 2269 C C . PRO A 1 291 ? 11.839 22.084 44.206 1.00 43.84 291 PRO A C 1
ATOM 2271 O O . PRO A 1 291 ? 11.942 23.207 44.713 1.00 43.84 291 PRO A O 1
ATOM 2274 N N . PRO A 1 292 ? 12.322 20.990 44.823 1.00 43.47 292 PRO A N 1
ATOM 2275 C CA . PRO A 1 292 ? 13.002 21.070 46.104 1.00 43.47 292 PRO A CA 1
ATOM 2276 C C . PRO A 1 292 ? 14.306 21.853 45.948 1.00 43.47 292 PRO A C 1
ATOM 2278 O O . PRO A 1 292 ? 15.187 21.493 45.166 1.00 43.47 292 PRO A O 1
ATOM 2281 N N . GLN A 1 293 ? 14.423 22.936 46.716 1.00 43.31 293 GLN A N 1
ATOM 2282 C CA . GLN A 1 293 ? 15.670 23.666 46.876 1.00 43.31 293 GLN A CA 1
ATOM 2283 C C . GLN A 1 293 ? 16.731 22.722 47.451 1.00 43.31 293 GLN A C 1
ATOM 2285 O O . GLN A 1 293 ? 16.550 22.103 48.500 1.00 43.31 293 GLN A O 1
ATOM 2290 N N . SER A 1 294 ? 17.842 22.633 46.730 1.00 41.22 294 SER A N 1
ATOM 2291 C CA . SER A 1 294 ? 19.083 21.972 47.110 1.00 41.22 294 SER A CA 1
ATOM 2292 C C . SER A 1 294 ? 19.470 22.275 48.560 1.00 41.22 294 SER A C 1
ATOM 2294 O O . SER A 1 294 ? 19.866 23.398 48.879 1.00 41.22 294 SER A O 1
ATOM 2296 N N . ARG A 1 295 ? 19.415 21.262 49.431 1.00 38.75 295 ARG A N 1
ATOM 2297 C CA . ARG A 1 295 ? 20.103 21.278 50.724 1.00 38.75 295 ARG A CA 1
ATOM 2298 C C . ARG A 1 295 ? 21.301 20.344 50.654 1.00 38.75 295 ARG A C 1
ATOM 2300 O O . ARG A 1 295 ? 21.162 19.129 50.559 1.00 38.75 295 ARG A O 1
ATOM 2307 N N . GLN A 1 296 ? 22.472 20.973 50.659 1.00 41.78 296 GLN A N 1
ATOM 2308 C CA . GLN A 1 296 ? 23.769 20.357 50.894 1.00 41.78 296 GLN A CA 1
ATOM 2309 C C . GLN A 1 296 ? 23.716 19.525 52.179 1.00 41.78 296 GLN A C 1
ATOM 2311 O O . GLN A 1 296 ? 23.273 20.017 53.217 1.00 41.78 296 GLN A O 1
ATOM 2316 N N . LEU A 1 297 ? 24.199 18.286 52.117 1.00 35.84 297 LEU A N 1
ATOM 2317 C CA . LEU A 1 297 ? 24.501 17.492 53.301 1.00 35.84 297 LEU A CA 1
ATOM 2318 C C . LEU A 1 297 ? 26.015 17.302 53.363 1.00 35.84 297 LEU A C 1
ATOM 2320 O O . LEU A 1 297 ? 26.605 16.553 52.585 1.00 35.84 297 LEU A O 1
ATOM 2324 N N . CYS A 1 298 ? 26.627 18.056 54.276 1.00 32.66 298 CYS A N 1
ATOM 2325 C CA . CYS A 1 298 ? 27.998 17.871 54.724 1.00 32.66 298 CYS A CA 1
ATOM 2326 C C . CYS A 1 298 ? 28.169 16.486 55.355 1.00 32.66 298 CYS A C 1
ATOM 2328 O O . CYS A 1 298 ? 27.320 16.013 56.108 1.00 32.66 298 CYS A O 1
ATOM 2330 N N . ARG A 1 299 ? 29.314 15.876 55.064 1.00 35.81 299 ARG A N 1
ATOM 2331 C CA . ARG A 1 299 ? 29.802 14.623 55.636 1.00 35.81 299 ARG A CA 1
ATOM 2332 C C . ARG A 1 299 ? 30.674 14.952 56.850 1.00 35.81 299 ARG A C 1
ATOM 2334 O O . ARG A 1 299 ? 31.624 15.710 56.681 1.00 35.81 299 ARG A O 1
ATOM 2341 N N . GLN A 1 300 ? 30.385 14.388 58.022 1.00 30.92 300 GLN A N 1
ATOM 2342 C CA . GLN A 1 300 ? 31.304 14.322 59.171 1.00 30.92 300 GLN A CA 1
ATOM 2343 C C . GLN A 1 300 ? 30.898 13.191 60.132 1.00 30.92 300 GLN A C 1
ATOM 2345 O O . GLN A 1 300 ? 29.700 12.916 60.229 1.00 30.92 300 GLN A O 1
ATOM 2350 N N . PRO A 1 301 ? 31.823 12.695 60.972 1.00 41.72 301 PRO A N 1
ATOM 2351 C CA . PRO A 1 301 ? 33.217 12.321 60.718 1.00 41.72 301 PRO A CA 1
ATOM 2352 C C . PRO A 1 301 ? 33.380 10.806 60.486 1.00 41.72 301 PRO A C 1
ATOM 2354 O O . PRO A 1 301 ? 32.530 10.022 60.961 1.00 41.72 301 PRO A O 1
#

Foldseek 3Di:
DPPVVVDDDPCVLLVVLLVVQVVDAKDFLVRVCVVVVHDSVVSVVSLVVCVVVVQKDWDCPDDDDPDPTIMIHGPVSVVVVVVVVVVVVVVVVDDDDPVVVVVVVCCVLQLAQDPPDPDRFGNAEALVQVVVNLVVCALPWDKLVCVQPPSCVSHYVHDDLVSVQVCLLVVQKWKAAAAADPQQIGTMGMHGPVCCVVRPDDLQPPPDDDADPLLVLVLVVCVVPDDDDLVRSQVSSCVSVVDRDDSVVNVVSQVVCRNSGVDTDSGCVVSVCSNPPDDPPDPPDDDDPDDDDDDDDDDDD

Sequence (301 aa):
MPAALLQPVARPLHDLLNRYVRTHAVSTSQQIAARFGLGRAVVAEALEALRQENRVLKGDFRPPDRDSTPQWVAEGIFRRLRVRSLQAAREATKPVSPAAYVTFLLTRQGVIGDASAPQALGAYAGVNGVVRVIEQLAGLALPASLWETQIFPARVRDYQPAMLDELLSSGEVLWRGHRQQGAQDGLISLHLSDYRQETLLPADEGKPVTLSLLQQALLSLLREGGGWFVRQLVPRITTQLAQEPDPADIYSAMWDLVWRGYLTMDTWAALRHFTSSPAPRPRPGAHPPQPPQSRQLCRQP

Organism: NCBI:txid1076551

Secondary structure (DSSP, 8-state):
--GGGGSPPSSHHHHHHHHHHTT-SSEEHHHHHHHHT--HHHHHHHHHHHHHTTSEEEE--SSPPSS-PPEEEEHHHHHHHHHHHHHHHHHHTPPPPHHHHHHHHHHHTTS-S-TTSSS---SB-HHHHHHHHHHHTTT--EEHHHIIIIITTTTBTT--HHHHHHHHHTTSEEEEEEEE-SSS-EEEEEEEGGGHHHH---TTTT------HHHHHHHHHHHT-S---HHHHHHHHHHHHSS---HHHHHHHHHHHHHTTS---S-SHHHHHHHHSPP-PPPS--PPPPPPP--------

InterPro domains:
  IPR055368 Large helicase-related protein, winged-helix domain 3 [PF23235] (96-192)

Radius of gyration: 37.48 Å; chains: 1; bounding box: 74×51×124 Å